Protein AF-A0A1G3CFT3-F1 (afdb_monomer)

Solvent-accessible surface area (backbone atoms only — not comparable to full-atom values): 10100 Å² total; per-residue (Å²): 110,70,67,59,54,52,52,54,49,50,51,52,50,51,52,52,50,49,55,52,50,51,60,56,68,40,44,45,78,44,81,54,97,89,38,83,43,80,33,44,28,64,59,6,44,51,44,44,63,65,50,54,45,73,86,42,70,56,62,76,57,73,76,49,65,34,35,62,68,51,39,47,54,52,53,49,56,54,28,73,77,38,66,83,70,45,55,74,69,53,47,52,19,28,35,36,26,45,37,75,76,32,45,44,60,88,90,57,83,39,56,67,59,12,49,50,51,45,75,75,51,53,55,80,86,45,74,58,63,58,70,79,71,53,86,36,40,50,68,58,47,46,50,52,55,50,54,52,32,71,78,36,68,80,75,49,53,76,67,50,46,49,25,35,43,48,23,43,38,76,74,54,29,51,79,76,78,89,125

Nearest PDB structures (foldseek):
  5lqz-assembly1_U  TM=3.705E-01  e=9.523E+00  Ogataea angusta

pLDDT: mean 91.1, std 8.47, range [41.34, 97.69]

Structure (mmCIF, N/CA/C/O backbone):
data_AF-A0A1G3CFT3-F1
#
_entry.id   AF-A0A1G3CFT3-F1
#
loop_
_atom_site.group_PDB
_atom_site.id
_atom_site.type_symbol
_atom_site.label_atom_id
_atom_site.label_alt_id
_atom_site.label_comp_id
_atom_site.label_asym_id
_atom_site.label_entity_id
_atom_site.label_seq_id
_atom_site.pdbx_PDB_ins_code
_atom_site.Cartn_x
_atom_site.Cartn_y
_atom_site.Cartn_z
_atom_site.occupancy
_atom_site.B_iso_or_equiv
_atom_site.auth_seq_id
_atom_site.auth_comp_id
_atom_site.auth_asym_id
_atom_site.auth_atom_id
_atom_site.pdbx_PDB_model_num
ATOM 1 N N . MET A 1 1 ? -33.303 23.926 -33.175 1.00 65.81 1 MET A N 1
ATOM 2 C CA . MET A 1 1 ? -31.851 24.193 -33.336 1.00 65.81 1 MET A CA 1
ATOM 3 C C . MET A 1 1 ? -31.108 24.269 -32.003 1.00 65.81 1 MET A C 1
ATOM 5 O O . MET A 1 1 ? -30.103 23.589 -31.877 1.00 65.81 1 MET A O 1
ATOM 9 N N . ILE A 1 2 ? -31.609 24.992 -30.991 1.00 81.94 2 ILE A N 1
ATOM 10 C CA . ILE A 1 2 ? -30.954 25.129 -29.668 1.00 81.94 2 ILE A CA 1
ATOM 11 C C . ILE A 1 2 ? -30.658 23.773 -28.993 1.00 81.94 2 ILE A C 1
ATOM 13 O O . ILE A 1 2 ? -29.552 23.563 -28.509 1.00 81.94 2 ILE A O 1
ATOM 17 N N . ILE A 1 3 ? -31.600 22.821 -29.033 1.00 82.94 3 ILE A N 1
ATOM 18 C CA . ILE A 1 3 ? -31.418 21.483 -28.433 1.00 82.94 3 ILE A CA 1
ATOM 19 C C . ILE A 1 3 ? -30.296 20.696 -29.127 1.00 82.94 3 ILE A C 1
ATOM 21 O O . ILE A 1 3 ? -29.467 20.101 -28.450 1.00 82.94 3 ILE A O 1
ATOM 25 N N . MET A 1 4 ? -30.215 20.730 -30.463 1.00 82.00 4 MET A N 1
ATOM 26 C CA . MET A 1 4 ? -29.119 20.066 -31.181 1.00 82.00 4 MET A CA 1
ATOM 27 C C . MET A 1 4 ? -27.769 20.681 -30.812 1.00 82.00 4 MET A C 1
ATOM 29 O O . MET A 1 4 ? -26.843 19.946 -30.496 1.00 82.00 4 MET A O 1
ATOM 33 N N . VAL A 1 5 ? -27.665 22.014 -30.792 1.00 86.00 5 VAL A N 1
ATOM 34 C CA . VAL A 1 5 ? -26.424 22.711 -30.415 1.00 86.00 5 VAL A CA 1
ATOM 35 C C . VAL A 1 5 ? -25.996 22.341 -28.991 1.00 86.00 5 VAL A C 1
ATOM 37 O O . VAL A 1 5 ? -24.826 22.040 -28.768 1.00 86.00 5 VAL A O 1
ATOM 40 N N . ALA A 1 6 ? -26.940 22.282 -28.048 1.00 85.44 6 ALA A N 1
ATOM 41 C CA . ALA A 1 6 ? -26.666 21.860 -26.677 1.00 85.44 6 ALA A CA 1
ATOM 42 C C . ALA A 1 6 ? -26.161 20.407 -26.603 1.00 85.44 6 ALA A C 1
ATOM 44 O O . ALA A 1 6 ? -25.183 20.146 -25.909 1.00 85.44 6 ALA A O 1
ATOM 45 N N . VAL A 1 7 ? -26.761 19.479 -27.357 1.00 87.19 7 VAL A N 1
ATOM 46 C CA . VAL A 1 7 ? -26.319 18.073 -27.417 1.00 87.19 7 VAL A CA 1
ATOM 47 C C . VAL A 1 7 ? -24.922 17.943 -28.036 1.00 87.19 7 VAL A C 1
ATOM 49 O O . VAL A 1 7 ? -24.079 17.219 -27.511 1.00 87.19 7 VAL A O 1
ATOM 52 N N . PHE A 1 8 ? -24.626 18.668 -29.117 1.00 88.75 8 PHE A N 1
ATOM 53 C CA . PHE A 1 8 ? -23.289 18.648 -29.724 1.00 88.75 8 PHE A CA 1
ATOM 54 C C . PHE A 1 8 ? -22.216 19.207 -28.781 1.00 88.75 8 PHE A C 1
ATOM 56 O O . PHE A 1 8 ? -21.121 18.644 -28.691 1.00 88.75 8 PHE A O 1
ATOM 63 N N . MET A 1 9 ? -22.524 20.271 -28.033 1.00 88.50 9 MET A N 1
ATOM 64 C CA . MET A 1 9 ? -21.604 20.793 -27.022 1.00 88.50 9 MET A CA 1
ATOM 65 C C . MET A 1 9 ? -21.384 19.794 -25.884 1.00 88.50 9 MET A C 1
ATOM 67 O O . MET A 1 9 ? -20.241 19.542 -25.520 1.00 88.50 9 MET A O 1
ATOM 71 N N . THR A 1 10 ? -22.432 19.172 -25.338 1.00 86.69 10 THR A N 1
ATOM 72 C CA . THR A 1 10 ? -22.251 18.231 -24.220 1.00 86.69 10 THR A CA 1
ATOM 73 C C . THR A 1 10 ? -21.463 16.994 -24.636 1.00 86.69 10 THR A C 1
ATOM 75 O O . THR A 1 10 ? -20.542 16.605 -23.924 1.00 86.69 10 THR A O 1
ATOM 78 N N . VAL A 1 11 ? -21.735 16.423 -25.814 1.00 89.00 11 VAL A N 1
ATOM 79 C CA . VAL A 1 11 ? -20.988 15.264 -26.333 1.00 89.00 11 VAL A CA 1
ATOM 80 C C . VAL A 1 11 ? -19.507 15.595 -26.526 1.00 89.00 11 VAL A C 1
ATOM 82 O O . VAL A 1 11 ? -18.645 14.828 -26.097 1.00 89.00 11 VAL A O 1
ATOM 85 N N . THR A 1 12 ? -19.189 16.743 -27.129 1.00 88.62 12 THR A N 1
ATOM 86 C CA . THR A 1 12 ? -17.791 17.149 -27.356 1.00 88.62 12 THR A CA 1
ATOM 87 C C . THR A 1 12 ? -17.065 17.471 -26.047 1.00 88.62 12 THR A C 1
ATOM 89 O O . THR A 1 12 ? -15.923 17.042 -25.873 1.00 88.62 12 THR A O 1
ATOM 92 N N . LEU A 1 13 ? -17.727 18.129 -25.087 1.00 90.00 13 LEU A N 1
ATOM 93 C CA . LEU A 1 13 ? -17.175 18.380 -23.751 1.00 90.00 13 LEU A CA 1
ATOM 94 C C . LEU A 1 13 ? -16.922 17.077 -22.981 1.00 90.00 13 LEU A C 1
ATOM 96 O O . LEU A 1 13 ? -15.848 16.912 -22.402 1.00 90.00 13 LEU A O 1
ATOM 100 N N . SER A 1 14 ? -17.872 16.139 -22.984 1.00 88.81 14 SER A N 1
ATOM 101 C CA . SER A 1 14 ? -17.718 14.846 -22.311 1.00 88.81 14 SER A CA 1
ATOM 102 C C . SER A 1 14 ? -16.624 13.993 -22.953 1.00 88.81 14 SER A C 1
ATOM 104 O O . SER A 1 14 ? -15.807 13.423 -22.232 1.00 88.81 14 SER A O 1
ATOM 106 N N . ALA A 1 15 ? -16.551 13.945 -24.287 1.00 88.44 15 ALA A N 1
ATOM 107 C CA . ALA A 1 15 ? -15.489 13.237 -25.000 1.00 88.44 15 ALA A CA 1
ATOM 108 C C . ALA A 1 15 ? -14.109 13.855 -24.718 1.00 88.44 15 ALA A C 1
ATOM 110 O O . ALA A 1 15 ? -13.161 13.135 -24.405 1.00 88.44 15 ALA A O 1
ATOM 111 N N . GLY A 1 16 ? -13.999 15.187 -24.751 1.00 87.50 16 GLY A N 1
ATOM 112 C CA . GLY A 1 16 ? -12.769 15.900 -24.405 1.00 87.50 16 GLY A CA 1
ATOM 113 C C . GLY A 1 16 ? -12.335 15.650 -22.959 1.00 87.50 16 GLY A C 1
ATOM 114 O O . GLY A 1 16 ? -11.177 15.315 -22.706 1.00 87.50 16 GLY A O 1
ATOM 115 N N . TYR A 1 17 ? -13.271 15.731 -22.008 1.00 87.38 17 TYR A N 1
ATOM 116 C CA . TYR A 1 17 ? -13.010 15.427 -20.600 1.00 87.38 17 TYR A CA 1
ATOM 117 C C . TYR A 1 17 ? -12.558 13.978 -20.407 1.00 87.38 17 TYR A C 1
ATOM 119 O O . TYR A 1 17 ? -11.564 13.732 -19.722 1.00 87.38 17 TYR A O 1
ATOM 127 N N . PHE A 1 18 ? -13.236 13.025 -21.050 1.00 86.25 18 PHE A N 1
ATOM 128 C CA . PHE A 1 18 ? -12.864 11.617 -21.005 1.00 86.25 18 PHE A CA 1
ATOM 129 C C . PHE A 1 18 ? -11.430 11.415 -21.506 1.00 86.25 18 PHE A C 1
ATOM 131 O O . PHE A 1 18 ? -10.618 10.852 -20.777 1.00 86.25 18 PHE A O 1
ATOM 138 N N . MET A 1 19 ? -11.073 11.965 -22.670 1.00 81.12 19 MET A N 1
ATOM 139 C CA . MET A 1 19 ? -9.718 11.862 -23.230 1.00 81.12 19 MET A CA 1
ATOM 140 C C . MET A 1 19 ? -8.642 12.484 -22.324 1.00 81.12 19 MET A C 1
ATOM 142 O O . MET A 1 19 ? -7.563 11.917 -22.152 1.00 81.12 19 MET A O 1
ATOM 146 N N . ILE A 1 20 ? -8.924 13.624 -21.687 1.00 81.56 20 ILE A N 1
ATOM 147 C CA . ILE A 1 20 ? -7.992 14.245 -20.731 1.00 81.56 20 ILE A CA 1
ATOM 148 C C . ILE A 1 20 ? -7.867 13.393 -19.463 1.00 81.56 20 ILE A C 1
ATOM 150 O O . ILE A 1 20 ? -6.766 13.220 -18.932 1.00 81.56 20 ILE A O 1
ATOM 154 N N . SER A 1 21 ? -8.980 12.854 -18.964 1.00 77.56 21 SER A N 1
ATOM 155 C CA . SER A 1 21 ? -9.002 12.016 -17.764 1.00 77.56 21 SER A CA 1
ATOM 156 C C . SER A 1 21 ? -8.227 10.713 -17.970 1.00 77.56 21 SER A C 1
ATOM 158 O O . SER A 1 21 ? -7.420 10.341 -17.114 1.00 77.56 21 SER A O 1
ATOM 160 N N . THR A 1 22 ? -8.375 10.069 -19.132 1.00 76.62 22 THR A N 1
ATOM 161 C CA . THR A 1 22 ? -7.646 8.847 -19.468 1.00 76.62 22 THR A CA 1
ATOM 162 C C . THR A 1 22 ? -6.160 9.148 -19.607 1.00 76.62 22 THR A C 1
ATOM 164 O O . THR A 1 22 ? -5.363 8.498 -18.933 1.00 76.62 22 THR A O 1
ATOM 167 N N . ALA A 1 23 ? -5.774 10.192 -20.347 1.00 75.62 23 ALA A N 1
ATOM 168 C CA . ALA A 1 23 ? -4.375 10.600 -20.477 1.00 75.62 23 ALA A CA 1
ATOM 169 C C . ALA A 1 23 ? -3.726 10.926 -19.117 1.00 75.62 23 ALA A C 1
ATOM 171 O O . ALA A 1 23 ? -2.607 10.498 -18.844 1.00 75.62 23 ALA A O 1
ATOM 172 N N . ARG A 1 24 ? -4.430 11.621 -18.212 1.00 77.25 24 ARG A N 1
ATOM 173 C CA . ARG A 1 24 ? -3.932 11.888 -16.849 1.00 77.25 24 ARG A CA 1
ATOM 174 C C . ARG A 1 24 ? -3.825 10.627 -15.995 1.00 77.25 24 ARG A C 1
ATOM 176 O O . ARG A 1 24 ? -2.921 10.537 -15.173 1.00 77.25 24 ARG A O 1
ATOM 183 N N . SER A 1 25 ? -4.721 9.658 -16.173 1.00 79.12 25 SER A N 1
ATOM 184 C CA . SER A 1 25 ? -4.691 8.404 -15.409 1.00 79.12 25 SER A CA 1
ATOM 185 C C . SER A 1 25 ? -3.509 7.497 -15.773 1.00 79.12 25 SER A C 1
ATOM 187 O O . SER A 1 25 ? -3.065 6.712 -14.936 1.00 79.12 25 SER A O 1
ATOM 189 N N . GLN A 1 26 ? -2.984 7.631 -16.997 1.00 87.00 26 GLN A N 1
ATOM 190 C CA . GLN A 1 26 ? -1.910 6.796 -17.538 1.00 87.00 26 GLN A CA 1
ATOM 191 C C . GLN A 1 26 ? -0.523 7.139 -16.993 1.00 87.00 26 GLN A C 1
ATOM 193 O O . GLN A 1 26 ? 0.393 6.337 -17.153 1.00 87.00 26 GLN A O 1
ATOM 198 N N . TYR A 1 27 ? -0.356 8.294 -16.350 1.00 91.81 27 TYR A N 1
ATOM 199 C CA . TYR A 1 27 ? 0.939 8.739 -15.852 1.00 91.81 27 TYR A CA 1
ATOM 200 C C . TYR A 1 27 ? 0.889 9.092 -14.366 1.00 91.81 27 TYR A C 1
ATOM 202 O O . TYR A 1 27 ? -0.106 9.610 -13.860 1.00 91.81 27 TYR A O 1
ATOM 210 N N . ILE A 1 28 ? 1.999 8.856 -13.674 1.00 93.50 28 ILE A N 1
ATOM 211 C CA . ILE A 1 28 ? 2.246 9.343 -12.314 1.00 93.50 28 ILE A CA 1
ATOM 212 C C . ILE A 1 28 ? 3.589 10.073 -12.280 1.00 93.50 28 ILE A C 1
ATOM 214 O O . ILE A 1 28 ? 4.456 9.835 -13.121 1.00 93.50 28 ILE A O 1
ATOM 218 N N . VAL A 1 29 ? 3.733 11.018 -11.354 1.00 93.12 29 VAL A N 1
ATOM 219 C CA . VAL A 1 29 ? 4.989 11.729 -11.109 1.00 93.12 29 VAL A CA 1
ATOM 220 C C . VAL A 1 29 ? 5.612 11.156 -9.846 1.00 93.12 29 VAL A C 1
ATOM 222 O O . VAL A 1 29 ? 4.952 11.121 -8.812 1.00 93.12 29 VAL A O 1
ATOM 225 N N . LEU A 1 30 ? 6.862 10.716 -9.948 1.00 92.38 30 LEU A N 1
ATOM 226 C CA . LEU A 1 30 ? 7.659 10.204 -8.836 1.00 92.38 30 LEU A CA 1
ATOM 227 C C . LEU A 1 30 ? 8.903 11.070 -8.629 1.00 92.38 30 LEU A C 1
ATOM 229 O O . LEU A 1 30 ? 9.356 11.733 -9.564 1.00 92.38 30 LEU A O 1
ATOM 233 N N . SER A 1 31 ? 9.483 11.028 -7.430 1.00 89.19 31 SER A N 1
ATOM 234 C CA . SER A 1 31 ? 10.779 11.660 -7.155 1.00 89.19 31 SER A CA 1
ATOM 235 C C . SER A 1 31 ? 11.904 10.647 -7.347 1.00 89.19 31 SER A C 1
ATOM 237 O O . SER A 1 31 ? 12.029 9.701 -6.574 1.00 89.19 31 SER A O 1
ATOM 239 N N . ASP A 1 32 ? 12.732 10.825 -8.374 1.00 90.12 32 ASP A N 1
ATOM 240 C CA . ASP A 1 32 ? 13.894 9.983 -8.649 1.00 90.12 32 ASP A CA 1
ATOM 241 C C . ASP A 1 32 ? 15.182 10.809 -8.586 1.00 90.12 32 ASP A C 1
ATOM 243 O O . ASP A 1 32 ? 15.352 11.774 -9.331 1.00 90.12 32 ASP A O 1
ATOM 247 N N . LYS A 1 33 ? 16.082 10.466 -7.653 1.00 87.69 33 LYS A N 1
ATOM 248 C CA . LYS A 1 33 ? 17.369 11.162 -7.439 1.00 87.69 33 LYS A CA 1
ATOM 249 C C . LYS A 1 33 ? 17.224 12.696 -7.351 1.00 87.69 33 LYS A C 1
ATOM 251 O O . LYS A 1 33 ? 18.030 13.444 -7.899 1.00 87.69 33 LYS A O 1
ATOM 256 N N . GLY A 1 34 ? 16.167 13.165 -6.683 1.00 87.69 34 GLY A N 1
ATOM 257 C CA . GLY A 1 34 ? 15.869 14.592 -6.506 1.00 87.69 34 GLY A CA 1
ATOM 258 C C . GLY A 1 34 ? 15.200 15.273 -7.707 1.00 87.69 34 GLY A C 1
ATOM 259 O O . GLY A 1 34 ? 15.002 16.485 -7.678 1.00 87.69 34 GLY A O 1
ATOM 260 N N . ARG A 1 35 ? 14.832 14.527 -8.756 1.00 91.44 35 ARG A N 1
ATOM 261 C CA . ARG A 1 35 ? 14.107 15.039 -9.926 1.00 91.44 35 ARG A CA 1
ATOM 262 C C . ARG A 1 35 ? 12.716 14.432 -10.013 1.00 91.44 35 ARG A C 1
ATOM 264 O O . ARG A 1 35 ? 12.525 13.248 -9.758 1.00 91.44 35 ARG A O 1
ATOM 271 N N . LEU A 1 36 ? 11.746 15.239 -10.428 1.00 93.19 36 LEU A N 1
ATOM 272 C CA . LEU A 1 36 ? 10.407 14.746 -10.731 1.00 93.19 36 LEU A CA 1
ATOM 273 C C . LEU A 1 36 ? 10.415 14.063 -12.100 1.00 93.19 36 LEU A C 1
ATOM 275 O O . LEU A 1 36 ? 10.706 14.697 -13.113 1.00 93.19 36 LEU A O 1
ATOM 279 N N . VAL A 1 37 ? 10.081 12.776 -12.124 1.00 93.94 37 VAL A N 1
ATOM 280 C CA . VAL A 1 37 ? 10.018 11.962 -13.340 1.00 93.94 37 VAL A CA 1
ATOM 281 C C . VAL A 1 37 ? 8.582 11.520 -13.568 1.00 93.94 37 VAL A C 1
ATOM 283 O O . VAL A 1 37 ? 7.921 11.015 -12.660 1.00 93.94 37 VAL A O 1
ATOM 286 N N . ARG A 1 38 ? 8.087 11.718 -14.792 1.00 93.69 38 ARG A N 1
ATOM 287 C CA . ARG A 1 38 ? 6.776 11.225 -15.215 1.00 93.69 38 ARG A CA 1
ATOM 288 C C . ARG A 1 38 ? 6.935 9.821 -15.797 1.00 93.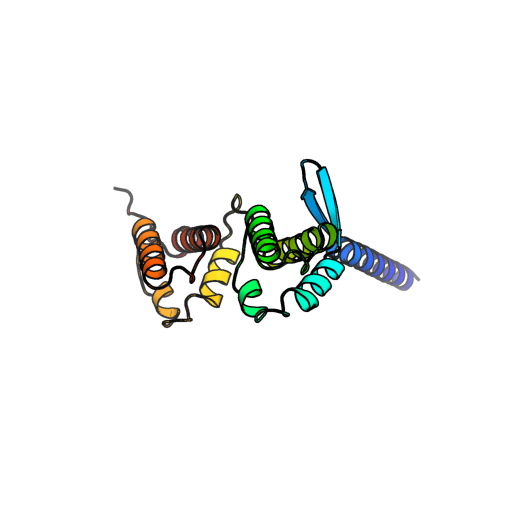69 38 ARG A C 1
ATOM 290 O O . ARG A 1 38 ? 7.653 9.653 -16.775 1.00 93.69 38 ARG A O 1
ATOM 297 N N . VAL A 1 39 ? 6.231 8.855 -15.219 1.00 94.50 39 VAL A N 1
ATOM 298 C CA . VAL A 1 39 ? 6.299 7.430 -15.585 1.00 94.50 39 VAL A CA 1
ATOM 299 C C . VAL A 1 39 ? 4.943 6.944 -16.084 1.00 94.50 39 VAL A C 1
ATOM 301 O O . VAL A 1 39 ? 3.904 7.456 -1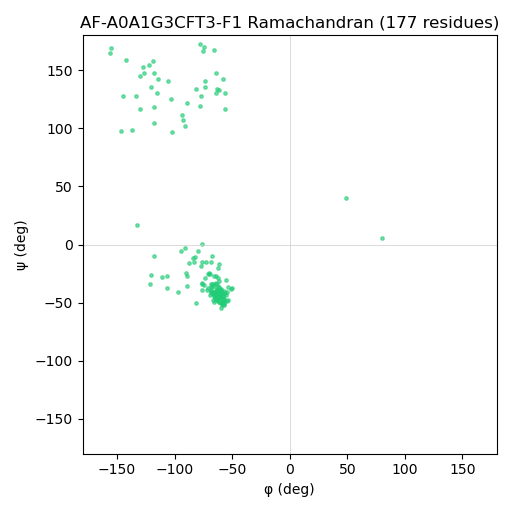5.650 1.00 94.50 39 VAL A O 1
ATOM 304 N N . ASN A 1 40 ? 4.941 5.998 -17.021 1.00 93.94 40 ASN A N 1
ATOM 305 C CA . ASN A 1 40 ? 3.731 5.469 -17.641 1.00 93.94 40 ASN A CA 1
ATOM 306 C C . ASN A 1 40 ? 3.231 4.220 -16.899 1.00 93.94 40 ASN A C 1
ATOM 308 O O . ASN A 1 40 ? 3.721 3.104 -17.063 1.00 93.94 40 ASN A O 1
ATOM 312 N N . VAL A 1 41 ? 2.134 4.385 -16.166 1.00 94.62 41 VAL A N 1
ATOM 313 C CA . VAL A 1 41 ? 1.502 3.348 -15.340 1.00 94.62 41 VAL A CA 1
ATOM 314 C C . VAL A 1 41 ? 1.162 2.083 -16.143 1.00 94.62 41 VAL A C 1
ATOM 316 O O . VAL A 1 41 ? 1.199 0.983 -15.594 1.00 94.62 41 VAL A O 1
ATOM 319 N N . ASN A 1 42 ? 0.854 2.194 -17.440 1.00 94.44 42 ASN A N 1
ATOM 320 C CA . ASN A 1 42 ? 0.565 1.027 -18.278 1.00 94.44 42 ASN A CA 1
ATOM 321 C C . ASN A 1 42 ? 1.825 0.258 -18.686 1.00 94.44 42 ASN A C 1
ATOM 323 O O . ASN A 1 42 ? 1.763 -0.965 -18.814 1.00 94.44 42 ASN A O 1
ATOM 327 N N . ILE A 1 43 ? 2.957 0.945 -18.873 1.00 95.88 43 ILE A N 1
ATOM 328 C CA . ILE A 1 43 ? 4.254 0.283 -19.065 1.00 95.88 43 ILE A CA 1
ATOM 329 C C . ILE A 1 43 ? 4.617 -0.445 -17.771 1.00 95.88 43 ILE A C 1
ATOM 331 O O . ILE A 1 43 ? 4.846 -1.654 -17.800 1.00 95.88 43 ILE A O 1
ATOM 335 N N . GLY A 1 44 ? 4.532 0.244 -16.631 1.00 97.00 44 GLY A N 1
ATOM 336 C CA . GLY A 1 44 ? 4.750 -0.352 -15.313 1.00 97.00 44 GLY A CA 1
ATOM 337 C C . GLY A 1 44 ? 3.877 -1.577 -15.035 1.00 97.00 44 GLY A C 1
ATOM 338 O O . GLY A 1 44 ? 4.371 -2.587 -14.538 1.00 97.00 44 GLY A O 1
ATOM 339 N N . ARG A 1 45 ? 2.596 -1.545 -15.431 1.00 96.88 45 ARG A N 1
ATOM 340 C CA . ARG A 1 45 ? 1.692 -2.703 -15.335 1.00 96.88 45 ARG A CA 1
ATOM 341 C C . ARG A 1 45 ? 2.249 -3.914 -16.082 1.00 96.88 45 ARG A C 1
ATOM 343 O O . ARG A 1 45 ? 2.277 -5.004 -15.517 1.00 96.88 45 ARG A O 1
ATOM 350 N N . LYS A 1 46 ? 2.677 -3.729 -17.336 1.00 97.25 46 LYS A N 1
ATOM 351 C CA . LYS A 1 46 ? 3.235 -4.811 -18.163 1.00 97.25 46 LYS A CA 1
ATOM 352 C C . LYS A 1 46 ? 4.516 -5.361 -17.549 1.00 97.25 46 LYS A C 1
ATOM 354 O O . LYS A 1 46 ? 4.650 -6.575 -17.442 1.00 97.25 46 LYS A O 1
ATOM 359 N N . VAL A 1 47 ? 5.400 -4.477 -17.082 1.00 97.31 47 VAL A N 1
ATOM 360 C CA . VAL A 1 47 ? 6.636 -4.863 -16.389 1.00 97.31 47 VAL A CA 1
ATOM 361 C C . VAL A 1 47 ? 6.317 -5.726 -15.169 1.00 97.31 47 VAL A C 1
ATOM 363 O O . VAL A 1 47 ? 6.834 -6.832 -15.061 1.00 97.31 47 VAL A O 1
ATOM 366 N N . VAL A 1 48 ? 5.410 -5.288 -14.291 1.00 97.12 48 VAL A N 1
ATOM 367 C CA . VAL A 1 48 ? 5.030 -6.070 -13.104 1.00 97.12 48 VAL A CA 1
ATOM 368 C C . VAL A 1 48 ? 4.423 -7.418 -13.494 1.00 97.12 48 VAL A C 1
ATOM 370 O O . VAL A 1 48 ? 4.809 -8.444 -12.941 1.00 97.12 48 VAL A O 1
ATOM 373 N N . GLN A 1 49 ? 3.517 -7.447 -14.472 1.00 96.19 49 GLN A N 1
ATOM 374 C CA . GLN A 1 49 ? 2.869 -8.686 -14.907 1.00 96.19 49 GLN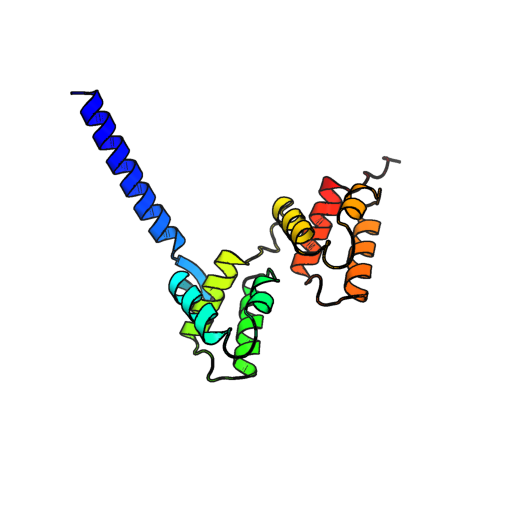 A CA 1
ATOM 375 C C . GLN A 1 49 ? 3.849 -9.704 -15.498 1.00 96.19 49 GLN A C 1
ATOM 377 O O . GLN A 1 49 ? 3.711 -10.895 -15.230 1.00 96.19 49 GLN A O 1
ATOM 382 N N . GLN A 1 50 ? 4.820 -9.248 -16.288 1.00 96.00 50 GLN A N 1
ATOM 383 C CA . GLN A 1 50 ? 5.737 -10.118 -17.027 1.00 96.00 50 GLN A CA 1
ATOM 384 C C . GLN A 1 50 ? 6.990 -10.487 -16.234 1.00 96.00 50 GLN A C 1
ATOM 386 O O . GLN A 1 50 ? 7.498 -11.588 -16.395 1.00 96.00 50 GLN A O 1
ATOM 391 N N . LYS A 1 51 ? 7.510 -9.570 -15.412 1.00 96.62 51 LYS A N 1
ATOM 392 C CA . LYS A 1 51 ? 8.795 -9.743 -14.721 1.00 96.62 51 LYS A CA 1
ATOM 393 C C . LYS A 1 51 ? 8.620 -10.251 -13.295 1.00 96.62 51 LYS A C 1
ATOM 395 O O . LYS A 1 51 ? 9.365 -11.118 -12.857 1.00 96.62 51 LYS A O 1
ATOM 400 N N . CYS A 1 52 ? 7.631 -9.744 -12.555 1.00 95.25 52 CYS A N 1
ATOM 401 C CA . CYS A 1 52 ? 7.459 -10.132 -11.151 1.00 95.25 52 CYS A CA 1
ATOM 402 C C . CYS A 1 52 ? 6.815 -11.518 -10.985 1.00 95.25 52 CYS A C 1
ATOM 404 O O . CYS A 1 52 ? 6.927 -12.104 -9.912 1.00 95.25 52 CYS A O 1
ATOM 406 N N . SER A 1 53 ? 6.162 -12.044 -12.026 1.00 95.38 53 SER A N 1
ATOM 407 C CA . SER A 1 53 ? 5.570 -13.389 -12.031 1.00 95.38 53 SER A CA 1
ATOM 408 C C . SER A 1 53 ? 6.574 -14.505 -12.344 1.00 95.38 53 SER A C 1
ATOM 410 O O . SER A 1 53 ? 6.256 -15.673 -12.137 1.00 95.38 53 SER A O 1
ATOM 412 N N . THR A 1 54 ? 7.793 -14.166 -12.785 1.00 95.38 54 THR A N 1
ATOM 413 C CA . THR A 1 54 ? 8.835 -15.136 -13.163 1.00 95.38 54 THR A CA 1
ATOM 414 C C . THR A 1 54 ? 9.285 -16.015 -11.995 1.00 95.38 54 THR A C 1
ATOM 416 O O . THR A 1 54 ? 9.602 -17.183 -12.195 1.00 95.38 54 THR A O 1
ATOM 419 N N . CYS A 1 55 ? 9.304 -15.471 -10.773 1.00 94.94 55 CYS A N 1
ATOM 420 C CA . CYS A 1 55 ? 9.829 -16.177 -9.598 1.00 94.94 55 CYS A CA 1
ATOM 421 C C . CYS A 1 55 ? 8.745 -16.572 -8.584 1.00 94.94 55 CYS A C 1
ATOM 423 O O . CYS A 1 55 ? 8.931 -17.519 -7.824 1.00 94.94 55 CYS A O 1
ATOM 425 N N . HIS A 1 56 ? 7.635 -15.831 -8.507 1.00 92.50 56 HIS A N 1
ATOM 426 C CA . HIS A 1 56 ? 6.556 -16.086 -7.551 1.00 92.50 56 HIS A CA 1
ATOM 427 C C . HIS A 1 56 ? 5.218 -15.508 -8.026 1.00 92.50 56 HIS A C 1
ATOM 429 O O . HIS A 1 56 ? 5.174 -14.629 -8.882 1.00 92.50 56 HIS A O 1
ATOM 435 N N . SER A 1 57 ? 4.113 -15.939 -7.407 1.00 94.19 57 SER A N 1
ATOM 436 C CA . SER A 1 57 ? 2.787 -15.358 -7.664 1.00 94.19 57 SER A CA 1
ATOM 437 C C . SER A 1 57 ? 2.761 -13.850 -7.380 1.00 94.19 57 SER A C 1
ATOM 439 O O . SER A 1 57 ? 3.341 -13.370 -6.397 1.00 94.19 57 SER A O 1
ATOM 441 N N . LEU A 1 58 ? 2.033 -13.102 -8.214 1.00 94.50 58 LEU A N 1
ATOM 442 C CA . LEU A 1 58 ? 1.795 -11.668 -8.022 1.00 94.50 58 LEU A CA 1
ATOM 443 C C . LEU A 1 58 ? 0.904 -11.369 -6.814 1.00 94.50 58 LEU A C 1
ATOM 445 O O . LEU A 1 58 ? 0.891 -10.235 -6.339 1.00 94.50 58 LEU A O 1
ATOM 449 N N . GLU A 1 59 ? 0.211 -12.369 -6.270 1.00 91.19 59 GLU A N 1
ATOM 450 C CA . GLU A 1 59 ? -0.556 -12.229 -5.030 1.00 91.19 59 GLU A CA 1
ATOM 451 C C . GLU A 1 59 ? 0.311 -11.676 -3.891 1.00 91.19 59 GLU A C 1
ATOM 453 O O . GLU A 1 59 ? -0.133 -10.817 -3.129 1.00 91.19 59 GLU A O 1
ATOM 458 N N . ARG A 1 60 ? 1.591 -12.072 -3.833 1.00 89.12 60 ARG A N 1
ATOM 459 C CA . ARG A 1 60 ? 2.547 -11.555 -2.845 1.00 89.12 60 ARG A CA 1
ATOM 460 C C . ARG A 1 60 ? 2.790 -10.053 -2.987 1.00 89.12 60 ARG A C 1
ATOM 462 O O . ARG A 1 60 ? 3.121 -9.404 -2.004 1.00 89.12 60 ARG A O 1
ATOM 469 N N . VAL A 1 61 ? 2.659 -9.506 -4.191 1.00 92.06 61 VAL A N 1
ATOM 470 C CA . VAL A 1 61 ? 2.803 -8.071 -4.454 1.00 92.06 61 VAL A CA 1
ATOM 471 C C . VAL A 1 61 ? 1.498 -7.359 -4.109 1.00 92.06 61 VAL A C 1
ATOM 473 O O . VAL A 1 61 ? 1.504 -6.400 -3.343 1.00 92.06 61 VAL A O 1
ATOM 476 N N . PHE A 1 62 ? 0.370 -7.865 -4.614 1.00 91.75 62 PHE A N 1
ATOM 477 C CA . PHE A 1 62 ? -0.941 -7.228 -4.461 1.00 91.75 62 PHE A CA 1
ATOM 478 C C . PHE A 1 62 ? -1.530 -7.323 -3.050 1.00 91.75 62 PHE A C 1
ATOM 480 O O . PHE A 1 62 ? -2.416 -6.547 -2.712 1.00 91.75 62 PHE A O 1
ATOM 487 N N . SER A 1 63 ? -0.998 -8.203 -2.201 1.00 87.88 63 SER A N 1
ATOM 488 C CA . SER A 1 63 ? -1.403 -8.333 -0.796 1.00 87.88 63 SER A CA 1
ATOM 489 C C . SER A 1 63 ? -0.855 -7.239 0.126 1.00 87.88 63 SER A C 1
ATOM 491 O O . SER A 1 63 ? -1.090 -7.302 1.333 1.00 87.88 63 SER A O 1
ATOM 493 N N . TYR A 1 64 ? -0.092 -6.269 -0.383 1.00 89.06 64 TYR A N 1
ATOM 494 C CA . TYR A 1 64 ? 0.463 -5.190 0.430 1.00 89.06 64 TYR A CA 1
ATOM 495 C C . TYR A 1 64 ? 0.186 -3.826 -0.178 1.00 89.06 64 TYR A C 1
ATOM 497 O O . TYR A 1 64 ? 0.292 -3.647 -1.388 1.00 89.06 64 TYR A O 1
ATOM 505 N N . VAL A 1 65 ? -0.040 -2.845 0.692 1.00 92.06 65 VAL A N 1
ATOM 506 C CA . VAL A 1 65 ? 0.107 -1.425 0.356 1.00 92.06 65 VAL A CA 1
ATOM 507 C C . VAL A 1 65 ? 1.383 -0.870 0.986 1.00 92.06 65 VAL A C 1
ATOM 509 O O . VAL A 1 65 ? 1.753 -1.253 2.101 1.00 92.06 65 VAL A O 1
ATOM 512 N N . LYS A 1 66 ? 2.104 -0.008 0.263 1.00 94.31 66 LYS A N 1
ATOM 513 C CA . LYS A 1 66 ? 3.371 0.598 0.720 1.00 94.31 66 LYS A CA 1
ATOM 514 C C . LYS A 1 66 ? 3.488 2.048 0.270 1.00 94.31 66 LYS A C 1
ATOM 516 O O . LYS A 1 66 ? 2.845 2.466 -0.688 1.00 94.31 66 LYS A O 1
ATOM 521 N N . THR A 1 67 ? 4.328 2.817 0.951 1.00 94.19 67 THR A N 1
ATOM 522 C CA . THR A 1 67 ? 4.732 4.146 0.476 1.00 94.19 67 THR A CA 1
ATOM 523 C C . THR A 1 67 ? 5.552 4.039 -0.805 1.00 94.19 67 THR A C 1
ATOM 525 O O . THR A 1 67 ? 6.035 2.958 -1.147 1.00 94.19 67 THR A O 1
ATOM 528 N N . GLU A 1 68 ? 5.777 5.161 -1.496 1.00 94.19 68 GLU A N 1
ATOM 529 C CA . GLU A 1 68 ? 6.721 5.197 -2.622 1.00 94.19 68 GLU A CA 1
ATOM 530 C C . GLU A 1 68 ? 8.097 4.656 -2.220 1.00 94.19 68 GLU A C 1
ATOM 532 O O . GLU A 1 68 ? 8.629 3.775 -2.893 1.00 94.19 68 GLU A O 1
ATOM 537 N N . ALA A 1 69 ? 8.638 5.113 -1.087 1.00 93.75 69 ALA A N 1
ATOM 538 C CA . ALA A 1 69 ? 9.912 4.621 -0.571 1.00 93.75 69 ALA A CA 1
ATOM 539 C C . ALA A 1 69 ? 9.877 3.104 -0.310 1.00 93.75 69 ALA A C 1
ATOM 541 O O . ALA A 1 69 ? 10.800 2.393 -0.701 1.00 93.75 69 ALA A O 1
ATOM 542 N N . GLY A 1 70 ? 8.789 2.593 0.277 1.00 95.25 70 GLY A N 1
ATOM 543 C CA . GLY A 1 70 ? 8.618 1.162 0.524 1.00 95.25 70 GLY A CA 1
ATOM 544 C C . G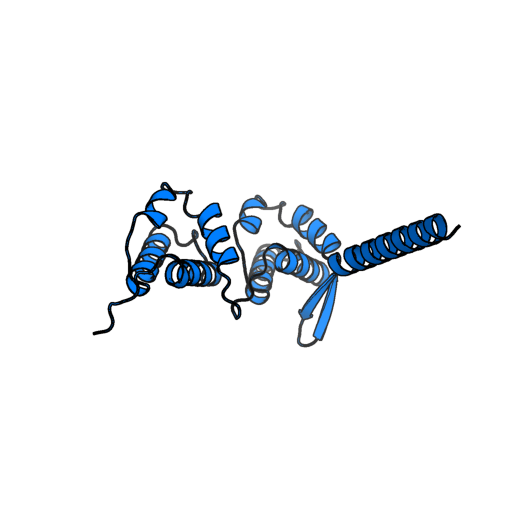LY A 1 70 ? 8.496 0.326 -0.754 1.00 95.25 70 GLY A C 1
ATOM 545 O O . GLY A 1 70 ? 8.984 -0.803 -0.794 1.00 95.25 70 GLY A O 1
ATOM 546 N N . TRP A 1 71 ? 7.880 0.860 -1.812 1.00 97.00 71 TRP A N 1
ATOM 547 C CA . TRP A 1 71 ? 7.837 0.198 -3.118 1.00 97.00 71 TRP A CA 1
ATOM 548 C C . TRP A 1 71 ? 9.188 0.219 -3.829 1.00 97.00 71 TRP A C 1
ATOM 550 O O . TRP A 1 71 ? 9.569 -0.799 -4.405 1.00 97.00 71 TRP A O 1
ATOM 560 N N . ARG A 1 72 ? 9.939 1.323 -3.744 1.00 96.50 72 ARG A N 1
ATOM 561 C CA . ARG A 1 72 ? 11.310 1.410 -4.275 1.00 96.50 72 ARG A CA 1
ATOM 562 C C . ARG A 1 72 ? 12.216 0.372 -3.633 1.00 96.50 72 ARG A C 1
ATOM 564 O O . ARG A 1 72 ? 12.824 -0.422 -4.336 1.00 96.50 72 ARG A O 1
ATOM 571 N N . ASP A 1 73 ? 12.232 0.334 -2.309 1.00 96.44 73 ASP A N 1
ATOM 572 C CA . ASP A 1 73 ? 12.988 -0.644 -1.530 1.00 96.44 73 ASP A CA 1
ATOM 573 C C . ASP A 1 73 ? 12.564 -2.093 -1.853 1.00 96.44 73 ASP A C 1
ATOM 575 O O . ASP A 1 73 ? 13.405 -2.965 -2.069 1.00 96.44 73 ASP A O 1
ATOM 579 N N . TYR A 1 74 ? 11.259 -2.355 -2.004 1.00 95.88 74 TYR A N 1
ATOM 580 C CA . TYR A 1 74 ? 10.774 -3.668 -2.437 1.00 95.88 74 TYR A CA 1
ATOM 581 C C . TYR A 1 74 ? 11.314 -4.078 -3.813 1.00 95.88 74 TYR A C 1
ATOM 583 O O . TYR A 1 74 ? 11.828 -5.189 -3.946 1.00 95.88 74 TYR A O 1
ATOM 591 N N . VAL A 1 75 ? 11.212 -3.202 -4.817 1.00 96.69 75 VAL A N 1
ATOM 592 C CA . VAL A 1 75 ? 11.697 -3.477 -6.179 1.00 96.69 75 VAL A CA 1
ATOM 593 C C . VAL A 1 75 ? 13.220 -3.633 -6.195 1.00 96.69 75 VAL A C 1
ATOM 595 O O . VAL A 1 75 ? 13.716 -4.571 -6.818 1.00 96.69 75 VAL A O 1
ATOM 598 N N . SER A 1 76 ? 13.959 -2.798 -5.458 1.00 96.94 76 SER A N 1
ATOM 599 C CA . SER A 1 76 ? 15.416 -2.913 -5.321 1.00 96.94 76 SER A CA 1
ATOM 600 C C . SER A 1 76 ? 15.835 -4.269 -4.761 1.00 96.94 76 SER A C 1
ATOM 602 O O . SER A 1 76 ? 16.658 -4.940 -5.373 1.00 96.94 76 SER A O 1
ATOM 604 N N . ARG A 1 77 ? 15.194 -4.757 -3.691 1.00 96.44 77 ARG A N 1
ATOM 605 C CA . ARG A 1 77 ? 15.482 -6.103 -3.166 1.00 96.44 77 ARG A CA 1
ATOM 606 C C . ARG A 1 77 ? 15.197 -7.225 -4.159 1.00 96.44 77 ARG A C 1
ATOM 608 O O . ARG A 1 77 ? 15.821 -8.279 -4.081 1.00 96.44 77 ARG A O 1
ATOM 615 N N . MET A 1 78 ? 14.212 -7.065 -5.046 1.00 96.00 78 MET A N 1
ATOM 616 C CA . MET A 1 78 ? 13.965 -8.077 -6.081 1.00 96.00 78 MET A CA 1
ATOM 617 C C . MET A 1 78 ? 15.087 -8.067 -7.124 1.00 96.00 78 MET A C 1
ATOM 619 O O . MET A 1 78 ? 15.524 -9.135 -7.540 1.00 96.00 78 MET A O 1
ATOM 623 N N . ARG A 1 79 ? 15.614 -6.886 -7.469 1.00 96.44 79 ARG A N 1
ATOM 624 C CA . ARG A 1 79 ? 16.794 -6.738 -8.337 1.00 96.44 79 ARG A CA 1
ATOM 625 C C . ARG A 1 79 ? 18.080 -7.237 -7.689 1.00 96.44 79 ARG A C 1
ATOM 627 O O . ARG A 1 79 ? 18.932 -7.765 -8.378 1.00 96.44 79 ARG A O 1
ATOM 634 N N . GLU A 1 80 ? 18.236 -7.105 -6.377 1.00 96.81 80 GLU A N 1
ATOM 635 C CA . GLU A 1 80 ? 19.401 -7.660 -5.672 1.00 96.81 80 GLU A CA 1
ATOM 636 C C . GLU A 1 80 ? 19.443 -9.191 -5.752 1.00 96.81 80 GLU A C 1
ATOM 638 O O . GLU A 1 80 ? 20.521 -9.777 -5.808 1.00 96.81 80 GLU A O 1
ATOM 643 N N . LYS A 1 81 ? 18.274 -9.844 -5.782 1.00 95.69 81 LYS A N 1
ATOM 644 C CA . LYS A 1 81 ? 18.169 -11.304 -5.928 1.00 95.69 81 LYS A CA 1
ATOM 645 C C . LYS A 1 81 ? 18.449 -11.782 -7.349 1.00 95.69 81 LYS A C 1
ATOM 647 O O . LYS A 1 81 ? 18.987 -12.869 -7.516 1.00 95.69 81 LYS A O 1
ATOM 652 N N . ASP A 1 82 ? 18.063 -10.990 -8.342 1.00 96.00 82 ASP A N 1
ATOM 653 C CA . ASP A 1 82 ? 18.372 -11.225 -9.750 1.00 96.00 82 ASP A CA 1
ATOM 654 C C . ASP A 1 82 ? 18.563 -9.876 -10.466 1.00 96.00 82 ASP A C 1
ATOM 656 O O . ASP A 1 82 ? 17.581 -9.243 -10.867 1.00 96.00 82 ASP A O 1
ATOM 660 N N . PRO A 1 83 ? 19.811 -9.409 -10.643 1.00 93.94 83 PRO A N 1
ATOM 661 C CA . PRO A 1 83 ? 20.081 -8.119 -11.276 1.00 93.94 83 PRO A CA 1
ATOM 662 C C . PRO A 1 83 ? 19.610 -8.020 -12.730 1.00 93.94 83 PRO A C 1
ATOM 664 O O . PRO A 1 83 ? 19.433 -6.908 -13.232 1.00 93.94 83 PRO A O 1
ATOM 667 N N . ALA A 1 84 ? 19.395 -9.153 -13.408 1.00 94.00 84 ALA A N 1
ATOM 668 C CA . ALA A 1 84 ? 18.951 -9.192 -14.797 1.00 94.00 84 ALA A CA 1
ATOM 669 C C . ALA A 1 84 ? 17.424 -9.066 -14.946 1.00 94.00 84 ALA A C 1
ATOM 671 O O . ALA A 1 84 ? 16.938 -8.851 -16.059 1.00 94.00 84 ALA A O 1
ATOM 672 N N . ILE A 1 85 ? 16.655 -9.166 -13.852 1.00 95.12 85 ILE A N 1
ATOM 673 C CA . ILE A 1 85 ? 15.187 -9.187 -13.923 1.00 95.12 85 ILE A CA 1
ATOM 674 C C . ILE A 1 85 ? 14.588 -7.852 -14.385 1.00 95.12 85 ILE A C 1
ATOM 676 O O . ILE A 1 85 ? 13.589 -7.840 -15.109 1.00 95.12 85 ILE A O 1
ATOM 680 N N . LEU A 1 86 ? 15.193 -6.734 -13.965 1.00 96.00 86 LEU A N 1
ATOM 681 C CA . LEU A 1 86 ? 14.739 -5.369 -14.235 1.00 96.00 86 LEU A CA 1
ATOM 682 C C . LEU A 1 86 ? 15.934 -4.428 -14.412 1.00 96.00 86 LEU A C 1
ATOM 684 O O . LEU A 1 86 ? 16.779 -4.303 -13.517 1.00 96.00 86 LEU A O 1
ATOM 688 N N . ASN A 1 87 ? 15.944 -3.689 -15.520 1.00 95.81 87 ASN A N 1
ATOM 689 C CA . ASN A 1 87 ? 16.822 -2.528 -15.673 1.00 95.81 87 ASN A CA 1
ATOM 690 C C . ASN A 1 87 ? 16.275 -1.292 -14.921 1.00 95.81 87 ASN A C 1
ATOM 692 O O . ASN A 1 87 ? 15.170 -1.313 -14.379 1.00 95.81 87 ASN A O 1
ATOM 696 N N . ASP A 1 88 ? 17.058 -0.210 -14.861 1.00 94.50 88 ASP A N 1
ATOM 697 C CA . ASP A 1 88 ? 16.696 1.003 -14.110 1.00 94.50 88 ASP A CA 1
ATOM 698 C C . ASP A 1 88 ? 15.371 1.650 -14.585 1.00 94.50 88 ASP A C 1
ATOM 700 O O . ASP A 1 88 ? 14.506 1.899 -13.738 1.00 94.50 88 ASP A O 1
ATOM 704 N N . PRO A 1 89 ? 15.146 1.886 -15.897 1.00 94.69 89 PRO A N 1
ATOM 705 C CA . PRO A 1 89 ? 13.850 2.351 -16.395 1.00 94.69 89 PRO A CA 1
ATOM 706 C C . PRO A 1 89 ? 12.677 1.429 -16.042 1.00 94.69 89 PRO A C 1
ATOM 708 O O . PRO A 1 89 ? 11.649 1.904 -15.562 1.00 94.69 89 PRO A O 1
ATOM 711 N N . GLU A 1 90 ? 12.819 0.116 -16.241 1.00 96.88 90 GLU A N 1
ATOM 712 C CA . GLU A 1 90 ? 11.770 -0.863 -15.925 1.00 96.88 90 GLU A CA 1
ATOM 713 C C . GLU A 1 90 ? 11.439 -0.865 -14.429 1.00 96.88 90 GLU A C 1
ATOM 715 O O . GLU A 1 90 ? 10.268 -0.917 -14.053 1.00 96.88 90 GLU A O 1
ATOM 720 N N . ALA A 1 91 ? 12.456 -0.764 -13.570 1.00 96.75 91 ALA A N 1
ATOM 721 C CA . ALA A 1 91 ? 12.275 -0.674 -12.128 1.00 96.75 91 ALA A CA 1
ATOM 722 C C . ALA A 1 91 ? 11.471 0.574 -11.742 1.00 96.75 91 ALA A C 1
ATOM 724 O O . ALA A 1 91 ? 10.544 0.487 -10.934 1.00 96.75 91 ALA A O 1
ATOM 725 N N . LEU A 1 92 ? 11.783 1.724 -12.344 1.00 96.69 92 LEU A N 1
ATOM 726 C CA . LEU A 1 92 ? 11.072 2.971 -12.080 1.00 96.69 92 LEU A CA 1
ATOM 727 C C . LEU A 1 92 ? 9.615 2.923 -12.581 1.00 96.69 92 LEU A C 1
ATOM 729 O O . LEU A 1 92 ? 8.707 3.357 -11.870 1.00 96.69 92 LEU A O 1
ATOM 733 N N . GLU A 1 93 ? 9.371 2.339 -13.756 1.00 97.00 93 GLU A N 1
ATOM 734 C CA . GLU A 1 93 ? 8.020 2.119 -14.288 1.00 97.00 93 GLU A CA 1
ATOM 735 C C . GLU A 1 93 ? 7.206 1.168 -13.395 1.00 97.00 93 GLU A C 1
ATOM 737 O O . GLU A 1 93 ? 6.047 1.447 -13.068 1.00 97.00 93 GLU A O 1
ATOM 742 N N . ALA A 1 94 ? 7.816 0.074 -12.923 1.00 97.44 94 ALA A N 1
ATOM 743 C CA . ALA A 1 94 ? 7.190 -0.847 -11.978 1.00 97.44 94 ALA A CA 1
ATOM 744 C C . ALA A 1 94 ? 6.804 -0.139 -10.670 1.00 97.44 94 ALA A C 1
ATOM 746 O O . ALA A 1 94 ? 5.665 -0.272 -10.217 1.00 97.44 94 ALA A O 1
ATOM 747 N N . VAL A 1 95 ? 7.705 0.671 -10.097 1.00 97.56 95 VAL A N 1
ATOM 748 C CA . VAL A 1 95 ? 7.403 1.502 -8.918 1.00 97.56 95 VAL A CA 1
ATOM 749 C C . VAL A 1 95 ? 6.237 2.448 -9.209 1.00 97.56 95 VAL A C 1
ATOM 751 O O . VAL A 1 95 ? 5.323 2.536 -8.394 1.00 97.56 95 VAL A O 1
ATOM 754 N N . GLY A 1 96 ? 6.206 3.100 -10.374 1.00 97.12 96 GLY A N 1
ATOM 755 C CA . GLY A 1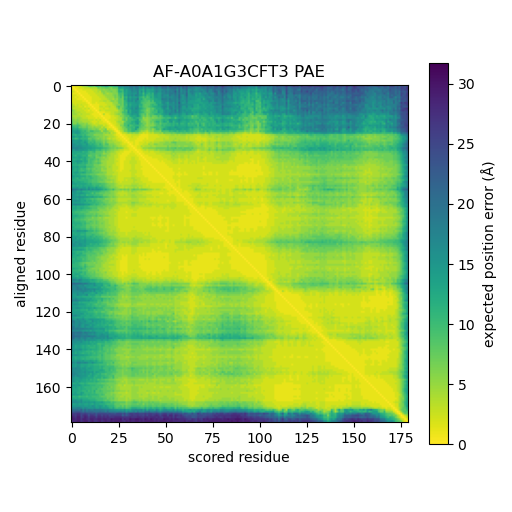 96 ? 5.098 3.966 -10.790 1.00 97.12 96 GLY A CA 1
ATOM 756 C C . GLY A 1 96 ? 3.747 3.268 -10.754 1.00 97.12 96 GLY A C 1
ATOM 757 O O . GLY A 1 96 ? 2.788 3.777 -10.167 1.00 97.12 96 GLY A O 1
ATOM 758 N N . TYR A 1 97 ? 3.674 2.070 -11.328 1.00 97.19 97 TYR A N 1
ATOM 759 C CA . TYR A 1 97 ? 2.460 1.265 -11.284 1.00 97.19 97 TYR A CA 1
ATOM 760 C C . TYR A 1 97 ? 2.079 0.855 -9.854 1.00 97.19 97 TYR A C 1
ATOM 762 O O . TYR A 1 97 ? 0.914 0.990 -9.471 1.00 97.19 97 TYR A O 1
ATOM 770 N N . LEU A 1 98 ? 3.038 0.397 -9.049 1.00 97.06 98 LEU A N 1
ATOM 771 C CA . LEU A 1 98 ? 2.778 -0.055 -7.680 1.00 97.06 98 LEU A CA 1
ATOM 772 C C . LEU A 1 98 ? 2.331 1.094 -6.774 1.00 97.06 98 LEU A C 1
ATOM 774 O O . LEU A 1 98 ? 1.352 0.950 -6.052 1.00 97.06 98 LEU A O 1
ATOM 778 N N . VAL A 1 99 ? 2.956 2.267 -6.871 1.00 95.62 99 VAL A N 1
ATOM 779 C CA . VAL A 1 99 ? 2.546 3.465 -6.123 1.00 95.62 99 VAL A CA 1
ATOM 780 C C . VAL A 1 99 ? 1.167 3.942 -6.559 1.00 95.62 99 VAL A C 1
ATOM 782 O O . VAL A 1 99 ? 0.339 4.284 -5.721 1.00 95.62 99 VAL A O 1
ATOM 785 N N . LYS A 1 100 ? 0.871 3.933 -7.861 1.00 94.00 100 LYS A N 1
ATOM 786 C CA . LYS A 1 100 ? -0.436 4.382 -8.352 1.00 94.00 100 LYS A CA 1
ATOM 787 C C . LYS A 1 100 ? -1.594 3.522 -7.833 1.00 94.00 100 LYS A C 1
ATOM 789 O O . LYS A 1 100 ? -2.672 4.063 -7.605 1.00 94.00 100 LYS A O 1
ATOM 794 N N . ASN A 1 101 ? -1.390 2.211 -7.690 1.00 92.62 101 ASN A N 1
ATOM 795 C CA . ASN A 1 101 ? -2.470 1.255 -7.405 1.00 92.62 101 ASN A CA 1
ATOM 796 C C . ASN A 1 101 ? -2.466 0.718 -5.965 1.00 92.62 101 ASN A C 1
ATOM 798 O O . ASN A 1 101 ? -3.514 0.338 -5.453 1.00 92.62 101 ASN A O 1
ATOM 802 N N . LEU A 1 102 ? -1.299 0.679 -5.323 1.00 93.56 102 LEU A N 1
ATOM 803 C CA . LEU A 1 102 ? -1.060 0.104 -3.993 1.00 93.56 102 LEU A CA 1
ATOM 804 C C . LEU A 1 102 ? -0.246 1.066 -3.107 1.00 93.56 102 LEU A C 1
ATOM 806 O O . LEU A 1 102 ? 0.390 0.655 -2.130 1.00 93.56 102 LEU A O 1
ATOM 810 N N . GLY A 1 103 ? -0.184 2.338 -3.495 1.00 92.62 103 GLY A N 1
ATOM 811 C CA . GLY A 1 103 ? 0.473 3.387 -2.736 1.00 92.62 103 GLY A CA 1
ATOM 812 C C . GLY A 1 103 ? -0.334 3.778 -1.507 1.00 92.62 103 GLY A C 1
ATOM 813 O O . GLY A 1 103 ? -1.554 3.907 -1.565 1.00 92.62 103 GLY A O 1
ATOM 814 N N . ILE A 1 104 ? 0.368 4.021 -0.409 1.00 91.25 104 ILE A N 1
ATOM 815 C CA . ILE A 1 104 ? -0.160 4.679 0.786 1.00 91.25 104 ILE A CA 1
ATOM 816 C C . ILE A 1 104 ? 0.658 5.941 1.054 1.00 91.25 104 ILE A C 1
ATOM 818 O O . ILE A 1 104 ? 1.888 5.922 0.998 1.00 91.25 104 ILE A O 1
ATOM 822 N N . ASP A 1 105 ? -0.038 7.033 1.358 1.00 88.81 105 ASP A N 1
ATOM 823 C CA . ASP A 1 105 ? 0.559 8.250 1.897 1.00 88.81 105 ASP A CA 1
ATOM 824 C C . ASP A 1 105 ? 0.529 8.165 3.426 1.00 88.81 105 ASP A C 1
ATOM 826 O O . ASP A 1 105 ? -0.506 8.361 4.056 1.00 88.81 105 ASP A O 1
ATOM 830 N N . ASP A 1 106 ? 1.671 7.847 4.031 1.00 83.88 106 ASP A N 1
ATOM 831 C CA . ASP A 1 106 ? 1.786 7.704 5.486 1.00 83.88 106 ASP A CA 1
ATOM 832 C C . ASP A 1 106 ? 1.621 9.021 6.256 1.00 83.88 106 ASP A C 1
ATOM 834 O O . ASP A 1 106 ? 1.493 8.999 7.480 1.00 83.88 106 ASP A O 1
ATOM 838 N N . THR A 1 107 ? 1.598 10.162 5.563 1.00 86.69 107 THR A N 1
ATOM 839 C CA . THR A 1 107 ? 1.274 11.458 6.175 1.00 86.69 107 THR A CA 1
ATOM 840 C C . THR A 1 107 ? -0.233 11.687 6.277 1.00 86.69 107 THR A C 1
ATOM 842 O O . THR A 1 107 ? -0.678 12.557 7.026 1.00 86.69 107 THR A O 1
ATOM 845 N N . LYS A 1 108 ? -1.034 10.888 5.561 1.00 89.2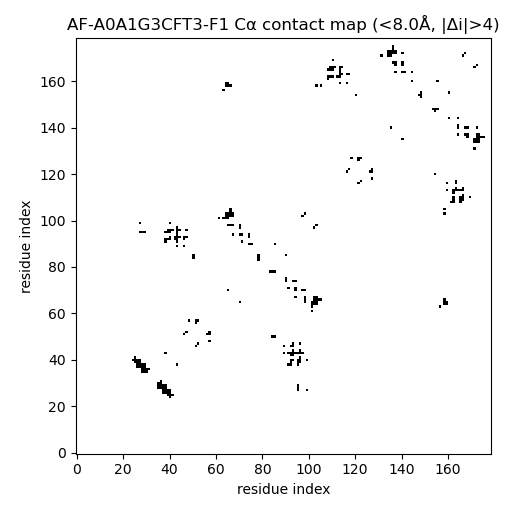5 108 LYS A N 1
ATOM 846 C CA . LYS A 1 108 ? -2.492 10.998 5.516 1.00 89.25 108 LYS A CA 1
ATOM 847 C C . LYS A 1 108 ? -3.123 9.733 6.061 1.00 89.25 108 LYS A C 1
ATOM 849 O O . LYS A 1 108 ? -3.168 8.689 5.412 1.00 89.25 108 LYS A O 1
ATOM 854 N N . MET A 1 109 ? -3.637 9.842 7.277 1.00 91.31 109 MET A N 1
ATOM 855 C CA . MET A 1 109 ? -4.447 8.778 7.842 1.00 91.31 109 MET A CA 1
ATOM 856 C C . MET A 1 109 ? -5.850 8.818 7.237 1.00 91.31 109 MET A C 1
ATOM 858 O O . MET A 1 109 ? -6.497 9.865 7.228 1.00 91.31 109 MET A O 1
ATOM 862 N N . ASP A 1 110 ? -6.299 7.677 6.726 1.00 91.19 110 ASP A N 1
ATOM 863 C CA . ASP A 1 110 ? -7.548 7.544 5.986 1.00 91.19 110 ASP A CA 1
ATOM 864 C C . ASP A 1 110 ? -8.359 6.375 6.553 1.00 91.19 110 ASP A C 1
ATOM 866 O O . ASP A 1 110 ? -7.960 5.208 6.497 1.00 91.19 110 ASP A O 1
ATOM 870 N N . VAL A 1 111 ? -9.529 6.707 7.101 1.00 92.81 111 VAL A N 1
ATOM 871 C CA . VAL A 1 111 ? -10.481 5.746 7.668 1.00 92.81 111 VAL A CA 1
ATOM 872 C C . VAL A 1 111 ? -10.893 4.701 6.626 1.00 92.81 111 VAL A C 1
ATOM 874 O O . VAL A 1 111 ? -10.992 3.520 6.953 1.00 92.81 111 VAL A O 1
ATOM 877 N N . GLN A 1 112 ? -11.107 5.097 5.370 1.00 93.25 112 GLN A N 1
ATOM 878 C CA . GLN A 1 112 ? -11.523 4.173 4.315 1.00 93.25 112 GLN A CA 1
ATOM 879 C C . GLN A 1 112 ? -10.408 3.187 3.968 1.00 93.25 112 GLN A C 1
ATOM 881 O O . GLN A 1 112 ? -10.671 1.995 3.806 1.00 93.25 112 GLN A O 1
ATOM 886 N N . LEU A 1 113 ? -9.157 3.655 3.920 1.00 92.44 113 LEU A N 1
ATOM 887 C CA . LEU A 1 113 ? -8.005 2.785 3.697 1.00 92.44 113 LEU A CA 1
ATOM 888 C C . LEU A 1 113 ? -7.811 1.801 4.858 1.00 92.44 113 LEU A C 1
ATOM 890 O O . LEU A 1 113 ? -7.621 0.609 4.619 1.00 92.44 113 LEU A O 1
ATOM 894 N N . GLY A 1 114 ? -7.908 2.271 6.106 1.00 94.50 114 GLY A N 1
ATOM 895 C CA . GLY A 1 114 ? -7.848 1.402 7.284 1.00 94.50 114 GLY A CA 1
ATOM 896 C C . GLY A 1 114 ? -8.933 0.321 7.270 1.00 94.50 114 GLY A C 1
ATOM 897 O O . GLY A 1 114 ? -8.631 -0.855 7.477 1.00 94.50 114 GLY A O 1
ATOM 898 N N . MET A 1 115 ? -10.173 0.691 6.932 1.00 95.00 115 MET A N 1
ATOM 899 C CA . MET A 1 115 ? -11.283 -0.256 6.776 1.00 95.00 115 MET A CA 1
ATOM 900 C C . MET A 1 115 ? -11.020 -1.275 5.664 1.00 95.00 115 MET A C 1
ATOM 902 O O . MET A 1 115 ? -11.223 -2.470 5.862 1.00 95.00 115 MET A O 1
ATOM 906 N N . LYS A 1 116 ? -10.534 -0.825 4.502 1.00 93.81 116 LYS A N 1
ATOM 907 C CA . LYS A 1 116 ? -10.202 -1.712 3.381 1.00 93.81 116 LYS A CA 1
ATOM 908 C C . LYS A 1 116 ? -9.179 -2.771 3.796 1.00 93.81 116 LYS A C 1
ATOM 910 O O . LYS A 1 116 ? -9.402 -3.953 3.561 1.00 93.81 116 LYS A O 1
ATOM 915 N N . ILE A 1 117 ? -8.103 -2.361 4.469 1.00 94.75 117 ILE A N 1
ATOM 916 C CA . ILE A 1 117 ? -7.069 -3.285 4.955 1.00 94.75 117 ILE A CA 1
ATOM 917 C C . ILE A 1 117 ? -7.672 -4.319 5.919 1.00 94.75 117 ILE A C 1
ATOM 919 O O . ILE A 1 117 ? -7.362 -5.505 5.814 1.00 94.75 117 ILE A O 1
ATOM 923 N N . ILE A 1 118 ? -8.557 -3.895 6.829 1.00 95.06 118 ILE A N 1
ATOM 924 C CA . ILE A 1 118 ? -9.259 -4.807 7.746 1.00 95.06 118 ILE A CA 1
ATOM 925 C C . ILE A 1 118 ? -10.074 -5.842 6.965 1.00 95.06 118 ILE A C 1
ATOM 927 O O . ILE A 1 118 ? -9.933 -7.042 7.208 1.00 95.06 118 ILE A O 1
ATOM 931 N N . LEU A 1 119 ? -10.894 -5.389 6.013 1.00 93.75 119 LEU A N 1
ATOM 932 C CA . LEU A 1 119 ? -11.758 -6.257 5.213 1.00 93.75 119 LEU A CA 1
ATOM 933 C C . LEU A 1 119 ? -10.985 -7.240 4.331 1.00 93.75 119 LEU A C 1
ATOM 935 O O . LEU A 1 119 ? -11.521 -8.295 4.028 1.00 93.75 119 LEU A O 1
ATOM 939 N N . GLU A 1 120 ? -9.756 -6.922 3.927 1.00 91.81 120 GLU A N 1
ATOM 940 C CA . GLU A 1 120 ? -8.931 -7.792 3.075 1.00 91.81 120 GLU A CA 1
ATOM 941 C C . GLU A 1 120 ? -8.044 -8.762 3.871 1.00 91.81 120 GLU A C 1
ATOM 943 O O . GLU A 1 120 ? -7.603 -9.789 3.347 1.00 91.81 120 GLU A O 1
ATOM 948 N N . LYS A 1 121 ? -7.709 -8.431 5.125 1.00 94.00 121 LYS A N 1
ATOM 949 C CA . LYS A 1 121 ? -6.665 -9.154 5.872 1.00 94.00 121 LYS A CA 1
ATOM 950 C C . LYS A 1 121 ? -7.133 -9.777 7.175 1.00 94.00 121 LYS A C 1
ATOM 952 O O . LYS A 1 121 ? -6.655 -10.852 7.530 1.00 94.00 121 LYS A O 1
ATOM 957 N N . CYS A 1 122 ? -8.065 -9.158 7.891 1.00 94.31 122 CYS A N 1
ATOM 958 C CA . CYS A 1 122 ? -8.410 -9.592 9.246 1.00 94.31 122 CYS A CA 1
ATOM 959 C C . CYS A 1 122 ? -9.348 -10.810 9.295 1.00 94.31 122 CYS A C 1
ATOM 961 O O . CYS A 1 122 ? -9.574 -11.338 10.381 1.00 94.31 122 CYS A O 1
ATOM 963 N N . HIS A 1 123 ? -9.856 -11.283 8.150 1.00 93.69 123 HIS A N 1
ATOM 964 C CA . HIS A 1 123 ? -10.636 -12.525 8.061 1.00 93.69 123 HIS A CA 1
ATOM 965 C C . HIS A 1 123 ? -9.791 -13.776 7.779 1.00 93.69 123 HIS A C 1
ATOM 967 O O . HIS A 1 123 ? -10.334 -14.876 7.703 1.00 93.69 123 HIS A O 1
ATOM 973 N N . LYS A 1 124 ? -8.473 -13.629 7.576 1.00 91.62 124 LYS A N 1
ATOM 974 C CA . LYS A 1 124 ? -7.600 -14.743 7.167 1.00 91.62 124 LYS A CA 1
ATOM 975 C C . LYS A 1 124 ? -7.468 -15.835 8.232 1.00 91.62 124 LYS A C 1
ATOM 977 O O . LYS A 1 124 ? -7.242 -16.985 7.878 1.00 91.62 124 LYS A O 1
ATOM 982 N N . CYS A 1 125 ? -7.634 -15.484 9.510 1.00 94.62 125 CYS A N 1
ATOM 983 C CA . CYS A 1 125 ? -7.456 -16.415 10.633 1.00 94.62 125 CYS A CA 1
ATOM 984 C C . CYS A 1 125 ? -8.715 -16.594 11.499 1.00 94.62 125 CYS A C 1
ATOM 986 O O . CYS A 1 125 ? -8.867 -17.616 12.159 1.00 94.62 125 CYS A O 1
ATOM 988 N N . HIS A 1 126 ? -9.608 -15.604 11.547 1.00 94.25 126 HIS A N 1
ATOM 989 C CA . HIS A 1 126 ? -10.829 -15.626 12.359 1.00 94.25 126 HIS A CA 1
ATOM 990 C C . HIS A 1 126 ? -11.889 -14.694 11.762 1.00 94.25 126 HIS A C 1
ATOM 992 O O . HIS A 1 126 ? -11.579 -13.880 10.899 1.00 94.25 126 HIS A O 1
ATOM 998 N N . THR A 1 127 ? -13.135 -14.760 12.237 1.00 94.38 127 THR A N 1
ATOM 999 C CA . THR A 1 127 ? -14.219 -13.911 11.716 1.00 94.38 127 THR A CA 1
ATOM 1000 C C . THR A 1 127 ? -13.972 -12.418 11.986 1.00 94.38 127 THR A C 1
ATOM 1002 O O . THR A 1 127 ? -13.386 -12.036 13.006 1.00 94.38 127 THR A O 1
ATOM 1005 N N . LEU A 1 128 ? -14.433 -11.562 11.063 1.00 93.75 128 LEU A N 1
ATOM 1006 C CA . LEU A 1 128 ? -14.341 -10.096 11.175 1.00 93.75 128 LEU A CA 1
ATOM 1007 C C . LEU A 1 128 ? -15.278 -9.521 12.235 1.00 93.75 128 LEU A C 1
ATOM 1009 O O . LEU A 1 128 ? -14.989 -8.469 12.796 1.00 93.75 128 LEU A O 1
ATOM 1013 N N . GLU A 1 129 ? -16.369 -10.223 12.538 1.00 92.06 129 GLU A N 1
ATOM 1014 C CA . GLU A 1 129 ? -17.383 -9.826 13.524 1.00 92.06 129 GLU A CA 1
ATOM 1015 C C . GLU A 1 129 ? -16.760 -9.438 14.866 1.00 92.06 129 GLU A C 1
ATOM 1017 O O . GLU A 1 129 ? -17.172 -8.455 15.480 1.00 92.06 129 GLU A O 1
ATOM 1022 N N . ARG A 1 130 ? -15.695 -10.147 15.268 1.00 90.38 130 ARG A N 1
ATOM 1023 C CA . ARG A 1 130 ? -14.950 -9.889 16.505 1.00 90.38 130 ARG A CA 1
ATOM 1024 C C . ARG A 1 130 ? -14.536 -8.422 16.636 1.00 90.38 130 ARG A C 1
ATOM 1026 O O . ARG A 1 130 ? -14.606 -7.867 17.729 1.00 90.38 130 ARG A O 1
ATOM 1033 N N . ILE A 1 131 ? -14.140 -7.779 15.537 1.00 91.75 131 ILE A N 1
ATOM 1034 C CA . ILE A 1 131 ? -13.693 -6.379 15.531 1.00 91.75 131 ILE A CA 1
ATOM 1035 C C . ILE A 1 131 ? -14.823 -5.442 15.977 1.00 91.75 131 ILE A C 1
ATOM 1037 O O . ILE A 1 131 ? -14.582 -4.512 16.742 1.00 91.75 131 ILE A O 1
ATOM 1041 N N . PHE A 1 132 ? -16.057 -5.722 15.560 1.00 87.19 132 PHE A N 1
ATOM 1042 C CA . PHE A 1 132 ? -17.217 -4.871 15.827 1.00 87.19 132 PHE A CA 1
ATOM 1043 C C . PHE A 1 132 ? -17.901 -5.176 17.166 1.00 87.19 132 PHE A C 1
ATOM 1045 O O . PHE A 1 132 ? -18.661 -4.352 17.669 1.00 87.19 132 PHE A O 1
ATOM 1052 N N . THR A 1 133 ? -17.623 -6.331 17.776 1.00 87.94 133 THR A N 1
ATOM 1053 C CA . THR A 1 133 ? -18.203 -6.710 19.075 1.00 87.94 133 THR A CA 1
ATOM 1054 C C . THR A 1 133 ? -17.375 -6.248 20.274 1.00 87.94 133 THR A C 1
ATOM 1056 O O . THR A 1 133 ? -17.918 -6.053 21.364 1.00 87.94 133 THR A O 1
ATOM 1059 N N . PHE A 1 134 ? -16.057 -6.083 20.118 1.00 86.88 134 PHE A N 1
ATOM 1060 C CA . PHE A 1 134 ? -15.188 -5.700 21.232 1.00 86.88 134 PHE A CA 1
ATOM 1061 C C . PHE A 1 134 ? -15.210 -4.193 21.495 1.00 86.88 134 PHE A C 1
ATOM 1063 O O . PHE A 1 134 ? -15.050 -3.370 20.601 1.00 86.88 134 PHE A O 1
ATOM 1070 N N . LYS A 1 135 ? -15.335 -3.831 22.774 1.00 86.56 135 LYS A N 1
ATOM 1071 C CA . LYS A 1 135 ? -15.279 -2.448 23.254 1.00 86.56 135 LYS A CA 1
ATOM 1072 C C . LYS A 1 135 ? -13.909 -2.177 23.873 1.00 86.56 135 LYS A C 1
ATOM 1074 O O . LYS A 1 13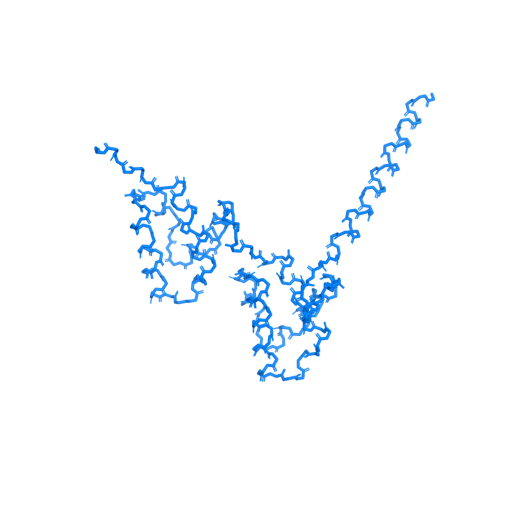5 ? -13.706 -2.508 25.037 1.00 86.56 135 LYS A O 1
ATOM 1079 N N . LYS A 1 136 ? -12.998 -1.582 23.105 1.00 91.62 136 LYS A N 1
ATOM 1080 C CA . LYS A 1 136 ? -11.611 -1.294 23.509 1.00 91.62 136 LYS A CA 1
ATOM 1081 C C . LYS A 1 136 ? -11.302 0.199 23.403 1.00 91.62 136 LYS A C 1
ATOM 1083 O O . LYS A 1 136 ? -11.927 0.923 22.630 1.00 91.62 136 LYS A O 1
ATOM 1088 N N . THR A 1 137 ? -10.342 0.664 24.186 1.00 94.31 137 THR A N 1
ATOM 1089 C CA . THR A 1 137 ? -9.688 1.967 24.033 1.00 94.31 137 THR A CA 1
ATOM 1090 C C . THR A 1 137 ? -8.708 1.937 22.858 1.00 94.31 137 THR A C 1
ATOM 1092 O O . THR A 1 137 ? -8.330 0.872 22.367 1.00 94.31 137 THR A O 1
ATOM 1095 N N . GLN A 1 138 ? -8.243 3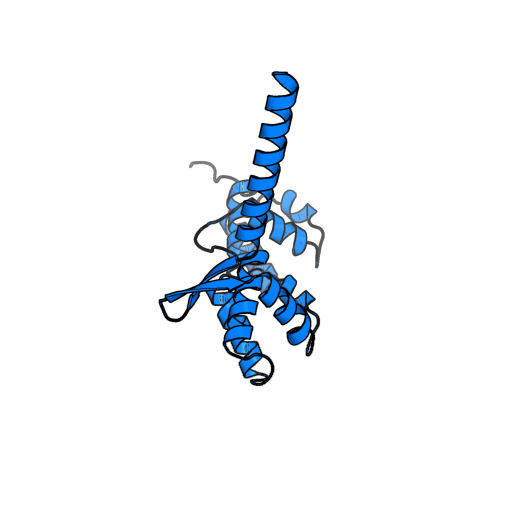.106 22.413 1.00 92.69 138 GLN A N 1
ATOM 1096 C CA . GLN A 1 138 ? -7.213 3.194 21.371 1.00 92.69 138 GLN A CA 1
ATOM 1097 C C . GLN A 1 138 ? -5.937 2.415 21.735 1.00 92.69 138 GLN A C 1
ATOM 1099 O O . GLN A 1 138 ? -5.372 1.739 20.877 1.00 92.69 138 GLN A O 1
ATOM 1104 N N . ALA A 1 139 ? -5.487 2.496 22.991 1.00 94.38 139 ALA A N 1
ATOM 1105 C CA . ALA A 1 139 ? -4.284 1.801 23.443 1.00 94.38 139 ALA A CA 1
ATOM 1106 C C . ALA A 1 139 ? -4.463 0.275 23.397 1.00 94.38 139 ALA A C 1
ATOM 1108 O O . ALA A 1 139 ? -3.602 -0.434 22.882 1.00 94.38 139 ALA A O 1
ATOM 1109 N N . GLU A 1 140 ? -5.611 -0.227 23.855 1.00 95.81 140 GLU A N 1
ATOM 1110 C CA . GLU A 1 140 ? -5.932 -1.658 23.807 1.00 95.81 140 GLU A CA 1
ATOM 1111 C C . GLU A 1 140 ? -6.086 -2.172 22.370 1.00 95.81 140 GLU A C 1
ATOM 1113 O O . GLU A 1 140 ? -5.708 -3.309 22.076 1.00 95.81 140 GLU A O 1
ATOM 1118 N N . TRP A 1 141 ? -6.627 -1.357 21.456 1.00 96.12 141 TRP A N 1
ATOM 1119 C CA . TRP A 1 141 ? -6.667 -1.692 20.031 1.00 96.12 141 TRP A CA 1
ATOM 1120 C C . TRP A 1 141 ? -5.261 -1.807 19.441 1.00 96.12 141 TRP A C 1
ATOM 1122 O O . TRP A 1 141 ? -4.962 -2.823 18.817 1.00 96.12 141 TRP A O 1
ATOM 1132 N N . ALA A 1 142 ? -4.380 -0.838 19.707 1.00 96.44 142 ALA A N 1
ATOM 1133 C CA . ALA A 1 142 ? -2.998 -0.875 19.232 1.00 96.44 142 ALA A CA 1
ATOM 1134 C C . ALA A 1 142 ? -2.233 -2.104 19.752 1.00 96.44 142 ALA A C 1
ATOM 1136 O O . ALA A 1 142 ? -1.556 -2.779 18.980 1.00 96.44 142 ALA A O 1
ATOM 1137 N N . GLN A 1 143 ? -2.407 -2.448 21.032 1.00 97.62 143 GLN A N 1
ATOM 1138 C CA . GLN A 1 143 ? -1.850 -3.675 21.615 1.00 97.62 143 GLN A CA 1
ATOM 1139 C C . GLN A 1 143 ? -2.411 -4.937 20.953 1.00 97.62 143 GLN A C 1
ATOM 1141 O O . GLN A 1 143 ? -1.671 -5.881 20.698 1.00 97.62 143 GLN A O 1
ATOM 1146 N N . THR A 1 144 ? -3.712 -4.955 20.647 1.00 96.38 144 THR A N 1
ATOM 1147 C CA . THR A 1 144 ? -4.357 -6.090 19.972 1.00 96.38 144 THR A CA 1
ATOM 1148 C C . THR A 1 144 ? -3.792 -6.284 18.561 1.00 96.38 144 THR A C 1
ATOM 1150 O O . THR A 1 144 ? -3.499 -7.413 18.177 1.00 96.38 144 THR A O 1
ATOM 1153 N N . VAL A 1 145 ? -3.598 -5.199 17.802 1.00 97.06 145 VAL A N 1
ATOM 1154 C CA . VAL A 1 145 ? -2.985 -5.250 16.464 1.00 97.06 145 VAL A CA 1
ATOM 1155 C C . VAL A 1 145 ? -1.543 -5.751 16.540 1.00 97.06 145 VAL A C 1
ATOM 1157 O O . VAL A 1 145 ? -1.156 -6.595 15.738 1.00 97.06 145 VAL A O 1
ATOM 1160 N N . GLU A 1 146 ? -0.760 -5.297 17.518 1.00 97.69 146 GLU A N 1
ATOM 1161 C CA . GLU A 1 146 ? 0.621 -5.766 17.674 1.00 97.69 146 GLU A CA 1
ATOM 1162 C C . GLU A 1 146 ? 0.693 -7.235 18.108 1.00 97.69 146 GLU A C 1
ATOM 1164 O O . GLU A 1 146 ? 1.517 -7.990 17.602 1.00 97.69 146 GLU A O 1
ATOM 1169 N N . LEU A 1 147 ? -0.233 -7.683 18.960 1.00 96.75 147 LEU A N 1
ATOM 1170 C CA . LEU A 1 147 ? -0.366 -9.097 19.307 1.00 96.75 147 LEU A CA 1
ATOM 1171 C C . LEU A 1 147 ? -0.706 -9.956 18.077 1.00 96.75 147 LEU A C 1
ATOM 1173 O O . LEU A 1 147 ? -0.161 -11.038 17.909 1.00 96.75 147 LEU A O 1
ATOM 1177 N N . MET A 1 148 ? -1.571 -9.482 17.174 1.00 96.06 148 MET A N 1
ATOM 1178 C CA . MET A 1 148 ? -1.833 -10.197 15.916 1.00 96.06 148 MET A CA 1
ATOM 1179 C C . MET A 1 148 ? -0.576 -10.284 15.039 1.00 96.06 148 MET A C 1
ATOM 1181 O O . MET A 1 148 ? -0.318 -11.326 14.440 1.00 96.06 148 MET A O 1
ATOM 1185 N N . ARG A 1 149 ? 0.234 -9.218 14.996 1.00 96.69 149 ARG A N 1
ATOM 1186 C CA . ARG A 1 149 ? 1.507 -9.190 14.258 1.00 96.69 149 ARG A CA 1
ATOM 1187 C C . ARG A 1 149 ? 2.588 -10.067 14.886 1.00 96.69 149 ARG A C 1
ATOM 1189 O O . ARG A 1 149 ? 3.481 -10.500 14.168 1.00 96.69 149 ARG A O 1
ATOM 1196 N N . SER A 1 150 ? 2.526 -10.354 16.187 1.00 96.88 150 SER A N 1
ATOM 1197 C CA . SER A 1 150 ? 3.466 -11.294 16.808 1.00 96.88 150 SER A CA 1
ATOM 1198 C C . SER A 1 150 ? 3.163 -12.750 16.438 1.00 96.88 150 SER A C 1
ATOM 1200 O O . SER A 1 150 ? 4.092 -13.548 16.345 1.00 96.88 150 SER A O 1
ATOM 1202 N N . PHE A 1 151 ? 1.895 -13.088 16.167 1.00 95.94 151 PHE A N 1
ATOM 1203 C CA . PHE A 1 151 ? 1.513 -14.399 15.629 1.00 95.94 151 PHE A CA 1
ATOM 1204 C C . PHE A 1 151 ? 1.833 -14.543 14.136 1.00 95.94 151 PHE A C 1
ATOM 1206 O O . PHE A 1 151 ? 2.281 -15.605 13.711 1.00 95.94 151 PHE A O 1
ATOM 1213 N N . ASP A 1 152 ? 1.622 -13.485 13.347 1.00 94.88 152 ASP A N 1
ATOM 1214 C CA . ASP A 1 152 ? 2.016 -13.425 11.936 1.00 94.88 152 ASP A CA 1
ATOM 1215 C C . ASP A 1 152 ? 2.653 -12.060 11.600 1.00 94.88 152 ASP A C 1
ATOM 1217 O O . ASP A 1 152 ? 1.941 -11.086 11.314 1.00 94.88 152 ASP A O 1
ATOM 1221 N N . PRO A 1 153 ? 4.000 -11.976 11.563 1.00 91.75 153 PRO A N 1
ATOM 1222 C CA . PRO A 1 153 ? 4.717 -10.747 11.216 1.00 91.75 153 PRO A CA 1
ATOM 1223 C C . PRO A 1 153 ? 4.437 -10.231 9.799 1.00 91.75 153 PRO A C 1
ATOM 1225 O O . PRO A 1 153 ? 4.734 -9.073 9.488 1.00 91.75 153 PRO A O 1
ATOM 1228 N N . HIS A 1 154 ? 3.887 -11.070 8.918 1.00 89.69 154 HIS A N 1
ATOM 1229 C CA . HIS A 1 154 ? 3.561 -10.723 7.538 1.00 89.69 154 HIS A CA 1
ATOM 1230 C C . HIS A 1 154 ? 2.115 -10.259 7.345 1.00 89.69 154 HIS A C 1
ATOM 1232 O O . HIS A 1 154 ? 1.792 -9.787 6.247 1.00 89.69 154 HIS A O 1
ATOM 1238 N N . LEU A 1 155 ? 1.282 -10.318 8.390 1.00 93.00 155 LEU A N 1
ATOM 1239 C CA . LEU A 1 155 ? -0.117 -9.893 8.357 1.00 93.00 155 LEU A CA 1
ATOM 1240 C C . LEU A 1 155 ? -0.249 -8.409 7.982 1.00 93.00 155 LEU A C 1
ATOM 1242 O O . LEU A 1 155 ? -0.935 -8.060 7.017 1.00 93.00 155 LEU A O 1
ATOM 1246 N N . LEU A 1 156 ? 0.440 -7.532 8.721 1.00 94.81 156 LEU A N 1
ATOM 1247 C CA . LEU A 1 156 ? 0.435 -6.081 8.513 1.00 94.81 156 LEU A CA 1
ATOM 1248 C C . LEU A 1 156 ? 1.856 -5.527 8.547 1.00 94.81 156 LEU A C 1
ATOM 1250 O O . LEU A 1 156 ? 2.597 -5.713 9.518 1.00 94.81 156 LEU A O 1
ATOM 1254 N N . ASN A 1 157 ? 2.209 -4.766 7.512 1.00 93.31 157 ASN A N 1
ATOM 1255 C CA . ASN A 1 157 ? 3.392 -3.914 7.571 1.00 93.31 157 ASN A CA 1
ATOM 1256 C C . ASN A 1 157 ? 3.137 -2.665 8.444 1.00 93.31 157 ASN A C 1
ATOM 1258 O O . ASN A 1 157 ? 2.007 -2.388 8.838 1.00 93.31 157 ASN A O 1
ATOM 1262 N N . ASN A 1 158 ? 4.187 -1.897 8.755 1.00 93.31 158 ASN A N 1
ATOM 1263 C CA . ASN A 1 158 ? 4.087 -0.751 9.671 1.00 93.31 158 ASN A CA 1
ATOM 1264 C C . ASN A 1 158 ? 3.093 0.326 9.200 1.00 93.31 158 ASN A C 1
ATOM 1266 O O . ASN A 1 158 ? 2.369 0.889 10.019 1.00 93.31 158 ASN A O 1
ATOM 1270 N N . SER A 1 159 ? 3.051 0.615 7.900 1.00 93.50 159 SER A N 1
ATOM 1271 C CA . SER A 1 159 ? 2.141 1.606 7.314 1.00 93.50 159 SER A CA 1
ATOM 1272 C C . SER A 1 159 ? 0.690 1.127 7.376 1.00 93.50 159 SER A C 1
ATOM 1274 O O . SER A 1 159 ? -0.198 1.863 7.804 1.00 93.50 159 SER A O 1
ATOM 1276 N N . GLU A 1 160 ? 0.458 -0.148 7.058 1.00 95.44 160 GLU A N 1
ATOM 1277 C CA . GLU A 1 160 ? -0.855 -0.786 7.191 1.00 95.44 160 GLU A CA 1
ATOM 1278 C C . GLU A 1 160 ? -1.336 -0.801 8.645 1.00 95.44 160 GLU A C 1
ATOM 1280 O O . GLU A 1 160 ? -2.466 -0.406 8.924 1.00 95.44 160 GLU A O 1
ATOM 1285 N N . ALA A 1 161 ? -0.467 -1.181 9.586 1.00 96.00 161 ALA A N 1
ATOM 1286 C CA . ALA A 1 161 ? -0.785 -1.204 11.009 1.00 96.00 161 ALA A CA 1
ATOM 1287 C C . ALA A 1 161 ? -1.175 0.186 11.533 1.00 96.00 161 ALA A C 1
ATOM 1289 O O . ALA A 1 161 ? -2.107 0.301 12.329 1.00 96.00 161 ALA A O 1
ATOM 1290 N N . ARG A 1 162 ? -0.522 1.259 11.061 1.00 95.00 162 ARG A N 1
ATOM 1291 C CA . ARG A 1 162 ? -0.912 2.633 11.413 1.00 95.00 162 ARG A CA 1
ATOM 1292 C C . ARG A 1 162 ? -2.299 3.001 10.892 1.00 95.00 162 ARG A C 1
ATOM 1294 O O . ARG A 1 162 ? -3.085 3.529 11.672 1.00 95.00 162 ARG A O 1
ATOM 1301 N N . GLN A 1 163 ? -2.629 2.683 9.637 1.00 95.56 163 GLN A N 1
ATOM 1302 C CA . GLN A 1 163 ? -3.967 2.964 9.091 1.00 95.56 163 GLN A CA 1
ATOM 1303 C C . GLN A 1 163 ? -5.063 2.169 9.800 1.00 95.56 163 GLN A C 1
ATOM 1305 O O . GLN A 1 163 ? -6.118 2.713 10.123 1.00 95.56 163 GLN A O 1
ATOM 1310 N N . VAL A 1 164 ? -4.802 0.893 10.093 1.00 96.00 164 VAL A N 1
ATOM 1311 C CA . VAL A 1 164 ? -5.722 0.046 10.862 1.00 96.00 164 VAL A CA 1
ATOM 1312 C C . VAL A 1 164 ? -5.932 0.633 12.258 1.00 96.00 164 VAL A C 1
ATOM 1314 O O . VAL A 1 164 ? -7.071 0.850 12.663 1.00 96.00 164 VAL A O 1
ATOM 1317 N N . ASN A 1 165 ? -4.858 0.979 12.973 1.00 96.00 165 ASN A N 1
ATOM 1318 C CA . ASN A 1 165 ? -4.961 1.598 14.296 1.00 96.00 165 ASN A CA 1
ATOM 1319 C C . ASN A 1 165 ? -5.690 2.945 14.264 1.00 96.00 165 ASN A C 1
ATOM 1321 O O . ASN A 1 165 ? -6.453 3.247 15.182 1.00 96.00 165 ASN A O 1
ATOM 1325 N N . TYR A 1 166 ? -5.493 3.741 13.213 1.00 95.12 166 TYR A N 1
ATOM 1326 C CA . TYR A 1 166 ? -6.222 4.988 13.030 1.00 95.12 166 TYR A CA 1
ATOM 1327 C C . TYR A 1 166 ? -7.724 4.749 12.852 1.00 95.12 166 TYR A C 1
ATOM 1329 O O . TYR A 1 166 ? -8.517 5.378 13.552 1.00 95.12 166 TYR A O 1
ATOM 1337 N N . TYR A 1 167 ? -8.122 3.808 11.988 1.00 95.50 167 TYR A N 1
ATOM 1338 C CA . TYR A 1 167 ? -9.525 3.417 11.829 1.00 95.50 167 TYR A CA 1
ATOM 1339 C C . TYR A 1 167 ? -10.129 2.949 13.159 1.00 95.50 167 TYR A C 1
ATOM 1341 O O . TYR A 1 167 ? -11.158 3.471 13.589 1.00 95.50 167 TYR A O 1
ATOM 1349 N N . LEU A 1 168 ? -9.464 2.010 13.841 1.00 95.19 168 LEU A N 1
ATOM 1350 C CA . LEU A 1 168 ? -9.943 1.452 15.106 1.00 95.19 168 LEU A CA 1
ATOM 1351 C C . LEU A 1 168 ? -10.087 2.542 16.174 1.00 95.19 168 LEU A C 1
ATOM 1353 O O . LEU A 1 168 ? -11.101 2.580 16.861 1.00 95.19 168 LEU A O 1
ATOM 1357 N N . SER A 1 169 ? -9.124 3.463 16.273 1.00 9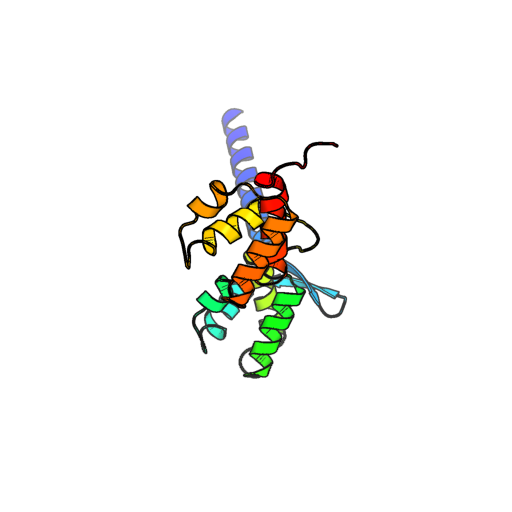2.94 169 SER A N 1
ATOM 1358 C CA . SER A 1 169 ? -9.185 4.621 17.176 1.00 92.94 169 SER A CA 1
ATOM 1359 C C . SER A 1 169 ? -10.356 5.549 16.852 1.00 92.94 169 SER A C 1
ATOM 1361 O O . SER A 1 169 ? -11.117 5.922 17.740 1.00 92.94 169 SER A O 1
ATOM 1363 N N . LYS A 1 170 ? -10.517 5.930 15.583 1.00 92.69 170 LYS A N 1
ATOM 1364 C CA . LYS A 1 170 ? -11.499 6.946 15.190 1.00 92.69 170 LYS A CA 1
ATOM 1365 C C . LYS A 1 170 ? -12.932 6.439 15.178 1.00 92.69 170 LYS A C 1
ATOM 1367 O O . LYS A 1 170 ? -13.833 7.222 15.462 1.00 92.69 170 LYS A O 1
ATOM 1372 N N . ILE A 1 171 ? -13.138 5.173 14.825 1.00 93.00 171 ILE A N 1
ATOM 1373 C CA . ILE A 1 171 ? -14.472 4.622 14.565 1.00 93.00 171 ILE A CA 1
ATOM 1374 C C . ILE A 1 171 ? -14.948 3.701 15.685 1.00 93.00 171 ILE A C 1
ATOM 1376 O O . ILE A 1 171 ? -16.131 3.715 16.012 1.00 93.00 171 ILE A O 1
ATOM 1380 N N . LEU A 1 172 ? -14.054 2.901 16.275 1.00 87.12 172 LEU A N 1
ATOM 1381 C CA . LEU A 1 172 ? -14.438 1.814 17.185 1.00 87.12 172 LEU A CA 1
ATOM 1382 C C . LEU A 1 172 ? -13.913 1.969 18.614 1.00 87.12 172 LEU A C 1
ATOM 1384 O O . LEU A 1 172 ? -14.315 1.201 19.493 1.00 87.12 172 LEU A O 1
ATOM 1388 N N . ALA A 1 173 ? -13.014 2.916 18.884 1.00 83.69 173 ALA A N 1
ATOM 1389 C CA . ALA A 1 173 ? -12.522 3.103 20.236 1.00 83.69 173 ALA A CA 1
ATOM 1390 C C . ALA A 1 173 ? -13.589 3.768 21.100 1.00 83.69 173 ALA A C 1
ATOM 1392 O O . ALA A 1 173 ? -14.211 4.762 20.721 1.00 83.69 173 ALA A O 1
ATOM 1393 N N . LYS A 1 174 ? -13.756 3.248 22.315 1.00 78.31 174 LYS A N 1
ATOM 1394 C CA . LYS A 1 174 ? -14.484 3.979 23.348 1.00 78.31 174 LYS A CA 1
ATOM 1395 C C . LYS A 1 174 ? -13.755 5.284 23.646 1.00 78.31 174 LYS A C 1
ATOM 1397 O O . LYS A 1 174 ? -12.548 5.274 23.899 1.00 78.31 174 LYS A O 1
ATOM 1402 N N . GLN A 1 175 ? -14.505 6.381 23.693 1.00 61.75 175 GLN A N 1
ATOM 1403 C CA . GLN A 1 175 ? -14.022 7.599 24.330 1.00 61.75 175 GLN A CA 1
ATOM 1404 C C . GLN A 1 175 ? -13.808 7.297 25.818 1.00 61.75 175 GLN A C 1
ATOM 1406 O O . GLN A 1 175 ? -14.637 6.640 26.455 1.00 61.75 175 GLN A O 1
ATOM 1411 N N . LYS A 1 176 ? -12.662 7.712 26.359 1.00 55.62 176 LYS A N 1
ATOM 1412 C CA . LYS A 1 176 ? -12.432 7.669 27.803 1.00 55.62 176 LYS A CA 1
ATOM 1413 C C . LYS A 1 176 ? -13.454 8.635 28.426 1.00 55.62 176 LYS A C 1
ATOM 1415 O O . LYS A 1 176 ? -13.564 9.738 27.894 1.00 55.62 176 LYS A O 1
ATOM 1420 N N . PRO A 1 177 ? -14.223 8.254 29.462 1.00 52.09 177 PRO A N 1
ATOM 1421 C CA . PRO A 1 177 ? -15.059 9.231 30.148 1.00 52.09 177 PRO A CA 1
ATOM 1422 C C . PRO A 1 177 ? -14.150 10.364 30.634 1.00 52.09 177 PRO A C 1
ATOM 1424 O O . PRO A 1 177 ? -13.083 10.085 31.191 1.00 52.09 177 PRO A O 1
ATOM 1427 N N . GLU A 1 178 ? -14.531 11.608 30.340 1.00 46.44 178 GLU A N 1
ATOM 1428 C CA . GLU A 1 178 ? -13.893 12.786 30.925 1.00 46.44 178 GLU A CA 1
ATOM 1429 C C . GLU A 1 178 ? -13.986 12.630 32.447 1.00 46.44 178 GLU A C 1
ATOM 1431 O O . GLU A 1 178 ? -15.079 12.467 32.993 1.00 46.44 178 GLU A O 1
ATOM 1436 N N . SER A 1 179 ? -12.824 12.532 33.092 1.00 41.34 179 SER A N 1
ATOM 1437 C CA . SER A 1 179 ? -12.680 12.495 34.547 1.00 41.34 179 SER A CA 1
ATOM 1438 C C . SER A 1 179 ? -12.659 13.905 35.104 1.00 41.34 179 SER A C 1
ATOM 1440 O O . SER A 1 179 ? -11.852 14.686 34.545 1.00 41.34 179 SER A O 1
#

Radius of gyration: 21.42 Å; Cα contacts (8 Å, |Δi|>4): 169; chains: 1; bounding box: 52×42×68 Å

Foldseek 3Di:
DVVVVVVVVVVVVVVVVVVVVVVVLQWDWDQDPNDTDIAGLVLLVVLCVPQVPPPHDCCLLVLAAEALVRLLVVLVVVCVVPVPSDDPNNSVNVSGNRCSPRHDDLVDQDLVLLVVLLVSQVPPPHDSVVLQPDAAALVVQLVVLVVVCVVPVSRDDPSNSVNVSVNCNPPRYDDDPDD

Secondary structure (DSSP, 8-state):
-HHHHHHHHHHHHHHHHHHHHHHHHTEEEEEETTEEEEEEHHHHHHHHHHHTTTTS-THHHHT--B-HHHHHHHHHHHHHH-TTS--HHHHHHHHHHHHHHHB--TTS--HHHHHHHHHHHTTSSS-THHHHH----HHHHHHHHHHHHHH-TTS--HHHHHHHHHHIIIIIPPPPPP-

Sequence (179 aa):
MIIMVAVFMTVTLSAGYFMISTARSQYIVLSDKGRLVRVNVNIGRKVVQQKCSTCHSLERVFSYVKTEAGWRDYVSRMREKDPAILNDPEALEAVGYLVKNLGIDDTKMDVQLGMKIILEKCHKCHTLERIFTFKKTQAEWAQTVELMRSFDPHLLNNSEARQVNYYLSKILAKQKPES

Mean predicted aligned error: 6.92 Å